Protein AF-A0A960B378-F1 (afdb_monomer_lite)

Radius of gyration: 22.49 Å; chains: 1; bounding box: 52×42×62 Å

Foldseek 3Di:
DWDQQDPVLCVVCVLVVHHSVQKTKFQADDAAWKWDAPPHSVHRQKTATLALLSLVVLQPDDDPDPVSNVVSNVVNVCRNVSVSNGGRHTIMGGNTPVLVVVCVVLVHDVQKDKMWGWDPDDPQTWIKIFIAHNNNDGFKIKTKQSDPNVQVVLVVVLVVLVLCVPPPDDLDDDWHFPDWDDDPNITMTMTGDDDPVFDLDDDPDDSPVVFVSQLPPDDKDWFFPVPDCVLPCVPLVVVPPCSVVSVVVSVVVCVVSDRHIDTGGGGPPDPHSVSDTDDDD

Structure (mmCIF, N/CA/C/O backbone):
data_AF-A0A960B378-F1
#
_entry.id   AF-A0A960B378-F1
#
loop_
_atom_site.group_PDB
_atom_site.id
_atom_site.type_symbol
_atom_site.label_atom_id
_atom_site.label_alt_id
_atom_site.label_comp_id
_atom_site.label_asym_id
_atom_site.label_entity_id
_atom_site.label_seq_id
_atom_site.pdbx_PDB_ins_code
_atom_site.Cartn_x
_atom_site.Cartn_y
_atom_site.Cartn_z
_atom_site.occupancy
_atom_site.B_iso_or_equiv
_atom_site.auth_seq_id
_atom_site.auth_comp_id
_atom_site.auth_asym_id
_atom_site.auth_atom_id
_atom_site.pdbx_PDB_model_num
ATOM 1 N N . MET A 1 1 ? 26.152 1.169 -21.307 1.00 47.91 1 MET A N 1
ATOM 2 C CA . MET A 1 1 ? 26.238 -0.140 -20.630 1.00 47.91 1 MET A CA 1
ATOM 3 C C . MET A 1 1 ? 25.202 -0.167 -19.518 1.00 47.91 1 MET A C 1
ATOM 5 O O . MET A 1 1 ? 25.154 0.789 -18.750 1.00 47.91 1 MET A O 1
ATOM 9 N N . SER A 1 2 ? 24.329 -1.179 -19.499 1.00 61.25 2 SER A N 1
ATOM 10 C CA . SER A 1 2 ? 23.371 -1.389 -18.406 1.00 61.25 2 SER A CA 1
ATOM 11 C C . SER A 1 2 ? 24.155 -1.785 -17.158 1.00 61.25 2 SER A C 1
ATOM 13 O O . SER A 1 2 ? 24.973 -2.701 -17.223 1.00 61.25 2 SER A O 1
ATOM 15 N N . ARG A 1 3 ? 23.983 -1.058 -16.054 1.00 74.06 3 ARG A N 1
ATOM 16 C CA . ARG A 1 3 ? 24.631 -1.406 -14.782 1.00 74.06 3 ARG A CA 1
ATOM 17 C C . ARG A 1 3 ? 23.739 -2.393 -14.034 1.00 74.06 3 ARG A C 1
ATOM 19 O O . ARG A 1 3 ? 22.518 -2.235 -14.057 1.00 74.06 3 ARG A O 1
ATOM 26 N N . ALA A 1 4 ? 24.356 -3.357 -13.351 1.00 80.94 4 ALA A N 1
ATOM 27 C CA . ALA A 1 4 ? 23.654 -4.252 -12.440 1.00 80.94 4 ALA A CA 1
ATOM 28 C C . ALA A 1 4 ? 22.845 -3.458 -11.399 1.00 80.94 4 ALA A C 1
ATOM 30 O O . ALA A 1 4 ? 23.241 -2.369 -10.963 1.00 80.94 4 ALA A O 1
ATOM 31 N N . VAL A 1 5 ? 21.695 -4.010 -11.031 1.00 91.81 5 VAL A N 1
ATOM 32 C CA . VAL A 1 5 ? 20.784 -3.437 -10.043 1.00 91.81 5 VAL A CA 1
ATOM 33 C C . VAL A 1 5 ? 21.389 -3.601 -8.639 1.00 91.81 5 VAL A C 1
ATOM 35 O O . VAL A 1 5 ? 21.892 -4.679 -8.330 1.00 91.81 5 VAL A O 1
ATOM 38 N N . PRO A 1 6 ? 21.389 -2.562 -7.780 1.00 93.94 6 PRO A N 1
ATOM 39 C CA . PRO A 1 6 ? 21.918 -2.683 -6.423 1.00 93.94 6 PRO A CA 1
ATOM 40 C C . PRO A 1 6 ? 21.031 -3.597 -5.556 1.00 93.94 6 PRO A C 1
ATOM 42 O O . PRO A 1 6 ? 19.822 -3.665 -5.807 1.00 93.94 6 PRO A O 1
ATOM 45 N N . PRO A 1 7 ? 21.585 -4.236 -4.504 1.00 94.69 7 PRO A N 1
ATOM 46 C CA . PRO A 1 7 ? 20.858 -5.213 -3.689 1.00 94.69 7 PRO A CA 1
ATOM 47 C C . PRO A 1 7 ? 19.490 -4.735 -3.175 1.00 94.69 7 PRO A C 1
ATOM 49 O O . PRO A 1 7 ? 18.519 -5.445 -3.407 1.00 94.69 7 PRO A O 1
ATOM 52 N N . PRO A 1 8 ? 19.324 -3.505 -2.635 1.00 93.50 8 PRO A N 1
ATOM 53 C CA . PRO A 1 8 ? 18.018 -3.053 -2.140 1.00 93.50 8 PRO A CA 1
ATOM 54 C C . PRO A 1 8 ? 16.909 -3.049 -3.199 1.00 93.50 8 PRO A C 1
ATOM 56 O O . PRO A 1 8 ? 15.737 -3.253 -2.884 1.00 93.50 8 PRO A O 1
ATOM 59 N N . LEU A 1 9 ? 17.262 -2.792 -4.462 1.00 94.56 9 LEU A N 1
ATOM 60 C CA . LEU A 1 9 ? 16.309 -2.819 -5.566 1.00 94.56 9 LEU A CA 1
ATOM 61 C C . LEU A 1 9 ? 16.086 -4.242 -6.084 1.00 94.56 9 LEU A C 1
ATOM 63 O O . LEU A 1 9 ? 14.954 -4.572 -6.423 1.00 94.56 9 LEU A O 1
ATOM 67 N N . ALA A 1 10 ? 17.116 -5.088 -6.100 1.00 95.50 10 ALA A N 1
ATOM 68 C CA . ALA A 1 10 ? 16.963 -6.504 -6.425 1.00 95.50 10 ALA A CA 1
ATOM 69 C C . ALA A 1 10 ? 16.063 -7.226 -5.404 1.00 95.50 10 ALA A C 1
ATOM 71 O O . ALA A 1 10 ? 15.170 -7.981 -5.793 1.00 95.50 10 ALA A O 1
ATOM 72 N N . ASP A 1 11 ? 16.219 -6.918 -4.116 1.00 94.06 11 ASP A N 1
ATOM 73 C CA . ASP A 1 11 ? 15.385 -7.446 -3.036 1.00 94.06 11 ASP A CA 1
ATOM 74 C C . ASP A 1 11 ? 13.929 -7.018 -3.211 1.00 94.06 11 ASP A C 1
ATOM 76 O O . ASP A 1 11 ? 13.027 -7.843 -3.101 1.00 94.06 11 ASP A O 1
ATOM 80 N N . LEU A 1 12 ? 13.684 -5.747 -3.556 1.00 94.31 12 LEU A N 1
ATOM 81 C CA . LEU A 1 12 ? 12.336 -5.261 -3.844 1.00 94.31 12 LEU A CA 1
ATOM 82 C C . LEU A 1 12 ? 11.715 -5.970 -5.055 1.00 94.31 12 LEU A C 1
ATOM 84 O O . LEU A 1 12 ? 10.558 -6.376 -4.995 1.00 94.31 12 LEU A O 1
ATOM 88 N N . LEU A 1 13 ? 12.449 -6.126 -6.158 1.00 95.81 13 LEU A N 1
ATOM 89 C CA . LEU A 1 13 ? 11.939 -6.846 -7.331 1.00 95.81 13 LEU A CA 1
ATOM 90 C C . LEU A 1 13 ? 11.591 -8.297 -6.971 1.00 95.81 13 LEU A C 1
ATOM 92 O O . LEU A 1 13 ? 10.500 -8.766 -7.293 1.00 95.81 13 LEU A O 1
ATOM 96 N N . THR A 1 14 ? 12.445 -8.954 -6.188 1.00 95.25 14 THR A N 1
ATOM 97 C CA . THR A 1 14 ? 12.189 -10.301 -5.665 1.00 95.25 14 THR A CA 1
ATOM 98 C C . THR A 1 14 ? 10.968 -10.325 -4.744 1.00 95.25 14 THR A C 1
ATOM 100 O O . THR A 1 14 ? 10.125 -11.216 -4.854 1.00 95.25 14 THR A O 1
ATOM 103 N N . GLU A 1 15 ? 10.804 -9.332 -3.866 1.00 93.50 15 GLU A N 1
ATOM 104 C CA . GLU A 1 15 ? 9.635 -9.165 -2.991 1.00 93.50 15 GLU A CA 1
ATOM 105 C C . GLU A 1 15 ? 8.345 -9.103 -3.827 1.00 93.50 15 GLU A C 1
ATOM 107 O O . GLU A 1 15 ? 7.368 -9.802 -3.541 1.00 93.50 15 GLU A O 1
ATOM 112 N N . LEU A 1 16 ? 8.392 -8.362 -4.936 1.00 95.12 16 LEU A N 1
ATOM 113 C CA . LEU A 1 16 ? 7.324 -8.233 -5.927 1.00 95.12 16 LEU A CA 1
ATOM 114 C C . LEU A 1 16 ? 7.135 -9.467 -6.817 1.00 95.12 16 LEU A C 1
ATOM 116 O O . LEU A 1 16 ? 6.225 -9.454 -7.633 1.00 95.12 16 LEU A O 1
ATOM 120 N N . GLY A 1 17 ? 7.952 -10.515 -6.683 1.00 95.12 17 GLY A N 1
ATOM 121 C CA . GLY A 1 17 ? 7.868 -11.727 -7.507 1.00 95.12 17 GLY A CA 1
ATOM 122 C C . GLY A 1 17 ? 8.377 -11.563 -8.936 1.00 95.12 17 GLY A C 1
ATOM 123 O O . GLY A 1 17 ? 7.997 -12.356 -9.798 1.00 95.12 17 GLY A O 1
ATOM 124 N N . LEU A 1 18 ? 9.216 -10.553 -9.152 1.00 96.31 18 LEU A N 1
ATOM 125 C CA . LEU A 1 18 ? 9.879 -10.223 -10.407 1.00 96.31 18 LEU A CA 1
ATOM 126 C C . LEU A 1 18 ? 11.343 -10.670 -10.345 1.00 96.31 18 LEU A C 1
ATOM 128 O O . LEU A 1 18 ? 11.939 -10.700 -9.268 1.00 96.31 18 LEU A O 1
ATOM 132 N N . ASP A 1 19 ? 11.923 -10.991 -11.494 1.00 95.56 19 ASP A N 1
ATOM 133 C CA . ASP A 1 19 ? 13.314 -11.412 -11.625 1.00 95.56 19 ASP A CA 1
ATOM 134 C C . ASP A 1 19 ? 14.256 -10.197 -11.759 1.00 95.56 19 ASP A C 1
ATOM 136 O O . ASP A 1 19 ? 14.228 -9.503 -12.786 1.00 95.56 19 ASP A O 1
ATOM 140 N N . PRO A 1 20 ? 15.144 -9.938 -10.776 1.00 95.19 20 PRO A N 1
ATOM 141 C CA . PRO A 1 20 ? 16.123 -8.857 -10.857 1.00 95.19 20 PRO A CA 1
ATOM 142 C C . PRO A 1 20 ? 17.097 -8.972 -12.036 1.00 95.19 20 PRO A C 1
ATOM 144 O O . PRO A 1 20 ? 17.649 -7.954 -12.452 1.00 95.19 20 PRO A O 1
ATOM 147 N N . ALA A 1 21 ? 17.318 -10.168 -12.594 1.00 93.81 21 ALA A N 1
ATOM 148 C CA . ALA A 1 21 ? 18.205 -10.361 -13.743 1.00 93.81 21 ALA A CA 1
ATOM 149 C C . ALA A 1 21 ? 17.641 -9.744 -15.036 1.00 93.81 21 ALA A C 1
ATOM 151 O O . ALA A 1 21 ? 18.395 -9.385 -15.939 1.00 93.81 21 ALA A O 1
ATOM 152 N N . THR A 1 22 ? 16.320 -9.558 -15.107 1.00 93.81 22 THR A N 1
ATOM 153 C CA . THR A 1 22 ? 15.633 -8.897 -16.233 1.00 93.81 22 THR A CA 1
ATOM 154 C C . THR A 1 22 ? 15.603 -7.370 -16.106 1.00 93.81 22 THR A C 1
ATOM 156 O O . THR A 1 22 ? 15.043 -6.671 -16.959 1.00 93.81 22 THR A O 1
ATOM 159 N N . ALA A 1 23 ? 16.184 -6.837 -15.029 1.00 94.31 23 ALA A N 1
ATOM 160 C CA . ALA A 1 23 ? 16.221 -5.419 -14.738 1.00 94.31 23 ALA A CA 1
ATOM 161 C C . ALA A 1 23 ? 17.572 -4.792 -15.105 1.00 94.31 23 ALA A C 1
ATOM 163 O O . ALA A 1 23 ? 18.645 -5.351 -14.886 1.00 94.31 23 ALA A O 1
ATOM 164 N N . GLY A 1 24 ? 17.521 -3.571 -15.633 1.00 93.31 24 GLY A N 1
ATOM 165 C CA . GLY A 1 24 ? 18.702 -2.807 -16.016 1.00 93.31 24 GLY A CA 1
ATOM 166 C C . GLY A 1 24 ? 18.636 -1.364 -15.543 1.00 93.31 24 GLY A C 1
ATOM 167 O O . GLY A 1 24 ? 17.582 -0.728 -15.594 1.00 93.31 24 GLY A O 1
ATOM 168 N N . LEU A 1 25 ? 19.775 -0.820 -15.112 1.00 93.75 25 LEU A N 1
ATOM 169 C CA . LEU A 1 25 ? 19.905 0.606 -14.828 1.00 93.75 25 LEU A CA 1
ATOM 170 C C . LEU A 1 25 ? 20.552 1.334 -16.001 1.00 93.75 25 LEU A C 1
ATOM 172 O O . LEU A 1 25 ? 21.652 0.996 -16.446 1.00 93.75 25 LEU A O 1
ATOM 176 N N . GLY A 1 26 ? 19.889 2.395 -16.453 1.00 91.75 26 GLY A N 1
ATOM 177 C CA . GLY A 1 26 ? 20.339 3.213 -17.570 1.00 91.75 26 GLY A CA 1
ATOM 178 C C . GLY A 1 26 ? 19.911 4.669 -17.444 1.00 91.75 26 GLY A C 1
ATOM 179 O O . GLY A 1 26 ? 19.299 5.086 -16.461 1.00 91.75 26 GLY A O 1
ATOM 180 N N . ARG A 1 27 ? 20.270 5.463 -18.455 1.00 89.88 27 ARG A N 1
ATOM 181 C CA . ARG A 1 27 ? 19.809 6.854 -18.599 1.00 89.88 27 ARG A CA 1
ATOM 182 C C . ARG A 1 27 ? 18.837 7.048 -19.759 1.00 89.88 27 ARG A C 1
ATOM 184 O O . ARG A 1 27 ? 18.084 8.008 -19.768 1.00 89.88 27 ARG A O 1
ATOM 191 N N . ARG A 1 28 ? 18.854 6.150 -20.741 1.00 85.81 28 ARG A N 1
ATOM 192 C CA . ARG A 1 28 ? 17.991 6.196 -21.926 1.00 85.81 28 ARG A CA 1
ATOM 193 C C . ARG A 1 28 ? 16.943 5.095 -21.840 1.00 85.81 28 ARG A C 1
ATOM 195 O O . ARG A 1 28 ? 17.113 4.155 -21.062 1.00 85.81 28 ARG A O 1
ATOM 202 N N . ALA A 1 29 ? 15.885 5.227 -22.632 1.00 83.38 29 ALA A N 1
ATOM 203 C CA . ALA A 1 29 ? 14.922 4.153 -22.826 1.00 83.38 29 ALA A CA 1
ATOM 204 C C . ALA A 1 29 ? 15.640 2.865 -23.270 1.00 83.38 29 ALA A C 1
ATOM 206 O O . ALA A 1 29 ? 16.628 2.912 -24.007 1.00 83.38 29 ALA A O 1
ATOM 207 N N . GLY A 1 30 ? 15.158 1.732 -22.775 1.00 81.00 30 GLY A N 1
ATOM 208 C CA . GLY A 1 30 ? 15.606 0.399 -23.164 1.00 81.00 30 GLY A CA 1
ATOM 209 C C . GLY A 1 30 ? 14.399 -0.477 -23.478 1.00 81.00 30 GLY A C 1
ATOM 210 O O . GLY A 1 30 ? 13.262 -0.017 -23.388 1.00 81.00 30 GLY A O 1
ATOM 211 N N . SER A 1 31 ? 14.637 -1.739 -23.821 1.00 82.81 31 SER A N 1
ATOM 212 C CA . SER A 1 31 ? 13.566 -2.720 -23.996 1.00 82.81 31 SER A CA 1
ATOM 213 C C . SER A 1 31 ? 12.910 -3.036 -22.649 1.00 82.81 31 SER A C 1
ATOM 215 O O . SER A 1 31 ? 13.573 -3.571 -21.763 1.00 82.81 31 SER A O 1
ATOM 217 N N . GLY A 1 32 ? 11.628 -2.700 -22.491 1.00 89.06 32 GLY A N 1
ATOM 218 C CA . GLY A 1 32 ? 10.836 -2.996 -21.293 1.00 89.06 32 GLY A CA 1
ATOM 219 C C . GLY A 1 32 ? 10.150 -1.773 -20.680 1.00 89.06 32 GLY A C 1
ATOM 220 O O . GLY A 1 32 ? 10.166 -0.672 -21.232 1.00 89.06 32 GLY A O 1
ATOM 221 N N . ALA A 1 33 ? 9.530 -1.971 -19.519 1.00 92.12 33 ALA A N 1
ATOM 222 C CA . ALA A 1 33 ? 8.846 -0.917 -18.781 1.00 92.12 33 ALA A CA 1
ATOM 223 C C . ALA A 1 33 ? 9.852 -0.041 -18.017 1.00 92.12 33 ALA A C 1
ATOM 225 O O . ALA A 1 33 ? 10.685 -0.541 -17.260 1.00 92.12 33 ALA A O 1
ATOM 226 N N . GLY A 1 34 ? 9.776 1.277 -18.218 1.00 93.81 34 GLY A N 1
ATOM 227 C CA . GLY A 1 34 ? 10.653 2.252 -17.571 1.00 93.81 34 GLY A CA 1
ATOM 228 C C . GLY A 1 34 ? 10.094 2.779 -16.249 1.00 93.81 34 GLY A C 1
ATOM 229 O O . GLY A 1 34 ? 8.915 3.125 -16.164 1.00 93.81 34 GLY A O 1
ATOM 230 N N . TYR A 1 35 ? 10.961 2.920 -15.247 1.00 95.25 35 TYR A N 1
ATOM 231 C CA . TYR A 1 35 ? 10.634 3.384 -13.903 1.00 95.25 35 TYR A CA 1
ATOM 232 C C . TYR A 1 35 ? 11.639 4.411 -13.373 1.00 95.25 35 TYR A C 1
ATOM 234 O O . TYR A 1 35 ? 12.853 4.266 -13.537 1.00 95.25 35 TYR A O 1
ATOM 242 N N . LEU A 1 36 ? 11.141 5.421 -12.660 1.00 94.25 36 LEU A N 1
ATOM 243 C CA . LEU A 1 36 ? 11.939 6.210 -11.724 1.00 94.25 36 LEU A CA 1
ATOM 244 C C . LEU A 1 36 ? 11.931 5.522 -10.358 1.00 94.25 36 LEU A C 1
ATOM 246 O O . LEU A 1 36 ? 10.866 5.191 -9.837 1.00 94.25 36 LEU A O 1
ATOM 250 N N . CYS A 1 37 ? 13.110 5.372 -9.757 1.00 93.44 37 CYS A N 1
ATOM 251 C CA . CYS A 1 37 ? 13.262 4.856 -8.398 1.00 93.44 37 CYS A CA 1
ATOM 252 C C . CYS A 1 37 ? 13.482 6.020 -7.435 1.00 93.44 37 CYS A C 1
ATOM 254 O O . CYS A 1 37 ? 14.492 6.720 -7.531 1.00 93.44 37 CYS A O 1
ATOM 256 N N . LEU A 1 38 ? 12.544 6.229 -6.513 1.00 90.50 38 LEU A N 1
ATOM 257 C CA . LEU A 1 38 ? 12.571 7.342 -5.572 1.00 90.50 38 LEU A CA 1
ATOM 258 C C . LEU A 1 38 ? 12.702 6.859 -4.114 1.00 90.50 38 LEU A C 1
ATOM 260 O O . LEU A 1 38 ? 12.019 5.916 -3.720 1.00 90.50 38 LEU A O 1
ATOM 264 N N . PRO A 1 39 ? 13.473 7.573 -3.265 1.00 86.81 39 PRO A N 1
ATOM 265 C CA . PRO A 1 39 ? 14.356 8.691 -3.621 1.00 86.81 39 PRO A CA 1
ATOM 266 C C . PRO A 1 39 ? 15.574 8.271 -4.460 1.00 86.81 39 PRO A C 1
ATOM 268 O O . PRO A 1 39 ? 16.097 9.098 -5.200 1.00 86.81 39 PRO A O 1
ATOM 271 N N . SER A 1 40 ? 16.005 7.013 -4.371 1.00 89.94 40 SER A N 1
ATOM 272 C CA . SER A 1 40 ? 17.114 6.466 -5.154 1.00 89.94 40 SER A CA 1
ATOM 273 C C . SER A 1 40 ? 16.952 4.955 -5.340 1.00 89.94 40 SER A C 1
ATOM 275 O O . SER A 1 40 ? 16.053 4.339 -4.773 1.00 89.94 40 SER A O 1
ATOM 277 N N . VAL A 1 41 ? 17.838 4.342 -6.128 1.00 91.12 41 VAL A N 1
ATOM 278 C CA . VAL A 1 41 ? 17.890 2.877 -6.295 1.00 91.12 41 VAL A CA 1
ATOM 279 C C . VAL A 1 41 ? 18.435 2.151 -5.062 1.00 91.12 41 VAL A C 1
ATOM 281 O O . VAL A 1 41 ? 18.174 0.968 -4.898 1.00 91.12 41 VAL A O 1
ATOM 284 N N . ASP A 1 42 ? 19.170 2.855 -4.200 1.00 90.25 42 ASP A N 1
ATOM 285 C CA . ASP A 1 42 ? 19.734 2.306 -2.962 1.00 90.25 42 ASP A CA 1
ATOM 286 C C . ASP A 1 42 ? 18.708 2.345 -1.817 1.00 90.25 42 ASP A C 1
ATOM 288 O O . ASP A 1 42 ? 18.836 1.648 -0.816 1.00 90.25 42 ASP A O 1
ATOM 292 N N . GLN A 1 43 ? 17.655 3.152 -1.976 1.00 89.62 43 GLN A N 1
ATOM 293 C CA . GLN A 1 43 ? 16.503 3.216 -1.081 1.00 89.62 43 GLN A CA 1
ATOM 294 C C . GLN A 1 43 ? 15.208 3.266 -1.907 1.00 89.62 43 GLN A C 1
ATOM 296 O O . GLN A 1 43 ? 14.546 4.303 -1.938 1.00 89.62 43 GLN A O 1
ATOM 301 N N . PRO A 1 44 ? 14.830 2.190 -2.613 1.00 91.56 44 PRO A N 1
ATOM 302 C CA . PRO A 1 44 ? 13.709 2.216 -3.547 1.00 91.56 44 PRO A CA 1
ATOM 303 C C . PRO A 1 44 ? 12.371 2.151 -2.794 1.00 91.56 44 PRO A C 1
ATOM 305 O O . PRO A 1 44 ? 11.794 1.091 -2.587 1.00 91.56 44 PRO A O 1
ATOM 308 N N . GLN A 1 45 ? 11.868 3.305 -2.359 1.00 90.94 45 GLN A N 1
ATOM 309 C CA . GLN A 1 45 ? 10.586 3.412 -1.646 1.00 90.94 45 GLN A CA 1
ATOM 310 C C . GLN A 1 45 ? 9.400 3.589 -2.593 1.00 90.94 45 GLN A C 1
ATOM 312 O O . GLN A 1 45 ? 8.255 3.354 -2.213 1.00 90.94 45 GLN A O 1
ATOM 317 N N . LEU A 1 46 ? 9.657 4.068 -3.808 1.00 92.12 46 LEU A N 1
ATOM 318 C CA . LEU A 1 46 ? 8.630 4.342 -4.796 1.00 92.12 46 LEU A CA 1
ATOM 319 C C . LEU A 1 46 ? 9.177 4.059 -6.199 1.00 92.12 46 LEU A C 1
ATOM 321 O O . LEU A 1 46 ? 10.154 4.685 -6.614 1.00 92.12 46 LEU A O 1
ATOM 325 N N . LEU A 1 47 ? 8.530 3.143 -6.918 1.00 94.81 47 LEU A N 1
ATOM 326 C CA . LEU A 1 47 ? 8.740 2.918 -8.346 1.00 94.81 47 LEU A CA 1
ATOM 327 C C . LEU A 1 47 ? 7.629 3.634 -9.110 1.00 94.81 47 LEU A C 1
ATOM 329 O O . LEU A 1 47 ? 6.455 3.267 -9.016 1.00 94.81 47 LEU A O 1
ATOM 333 N N . VAL A 1 48 ? 8.009 4.676 -9.844 1.00 93.88 48 VAL A N 1
ATOM 334 C CA . VAL A 1 48 ? 7.085 5.493 -10.634 1.00 93.88 48 VAL A CA 1
ATOM 335 C C . VAL A 1 48 ? 7.237 5.118 -12.101 1.00 93.88 48 VAL A C 1
ATOM 337 O O . VAL A 1 48 ? 8.342 5.277 -12.622 1.00 93.88 48 VAL A O 1
ATOM 340 N N . PRO A 1 49 ? 6.181 4.663 -12.793 1.00 93.12 49 PRO A N 1
ATOM 341 C CA . PRO A 1 49 ? 6.279 4.397 -14.220 1.00 93.12 49 PRO A CA 1
ATOM 342 C C . PRO A 1 49 ? 6.628 5.688 -14.970 1.00 93.12 49 PRO A C 1
ATOM 344 O O . PRO A 1 49 ? 6.056 6.747 -14.704 1.00 93.12 49 PRO A O 1
ATOM 347 N N . LEU A 1 50 ? 7.552 5.602 -15.928 1.00 90.56 50 LEU A N 1
ATOM 348 C CA . LEU A 1 50 ? 7.911 6.688 -16.846 1.00 90.56 50 LEU A CA 1
ATOM 349 C C . LEU A 1 50 ? 6.811 6.884 -17.899 1.00 90.56 50 LEU A C 1
ATOM 351 O O . LEU A 1 50 ? 6.980 6.621 -19.083 1.00 90.56 50 LEU A O 1
ATOM 355 N N . ALA A 1 51 ? 5.647 7.312 -17.429 1.00 85.94 51 ALA A N 1
ATOM 356 C CA . ALA A 1 51 ? 4.450 7.592 -18.205 1.00 85.94 51 ALA A CA 1
ATOM 357 C C . ALA A 1 51 ? 3.678 8.736 -17.521 1.00 85.94 51 ALA A C 1
ATOM 359 O O . ALA A 1 51 ? 3.899 8.971 -16.329 1.00 85.94 51 ALA A O 1
ATOM 360 N N . PRO A 1 52 ? 2.725 9.399 -18.204 1.00 82.88 52 PRO A N 1
ATOM 361 C CA . PRO A 1 52 ? 1.863 10.415 -17.593 1.00 82.88 52 PRO A CA 1
ATOM 362 C C . PRO A 1 52 ? 1.195 9.900 -16.325 1.00 82.88 52 PRO A C 1
ATOM 364 O O . PRO A 1 52 ? 1.097 10.606 -15.328 1.00 82.88 52 PRO A O 1
ATOM 367 N N . ALA A 1 53 ? 0.865 8.610 -16.333 1.00 82.94 53 ALA A N 1
ATOM 368 C CA . ALA A 1 53 ? 0.309 7.891 -15.209 1.00 82.94 53 ALA A CA 1
ATOM 369 C C . ALA A 1 53 ? 1.135 7.929 -13.915 1.00 82.94 53 ALA A C 1
ATOM 371 O O . ALA A 1 53 ? 0.582 7.826 -12.823 1.00 82.94 53 ALA A O 1
ATOM 372 N N . GLY A 1 54 ? 2.448 8.124 -14.010 1.00 81.88 54 GLY A N 1
ATOM 373 C CA . GLY A 1 54 ? 3.320 8.259 -12.852 1.00 81.88 54 GLY A CA 1
ATOM 374 C C . GLY A 1 54 ? 3.199 9.598 -12.115 1.00 81.88 54 GLY A C 1
ATOM 375 O O . GLY A 1 54 ? 3.730 9.716 -11.011 1.00 81.88 54 GLY A O 1
ATOM 376 N N . SER A 1 55 ? 2.534 10.616 -12.680 1.00 82.06 55 SER A N 1
ATOM 377 C CA . SER A 1 55 ? 2.528 11.963 -12.092 1.00 82.06 55 SER A CA 1
ATOM 378 C C . SER A 1 55 ? 1.899 12.008 -10.705 1.00 82.06 55 SER A C 1
ATOM 380 O O . SER A 1 55 ? 2.444 12.638 -9.799 1.00 82.06 55 SER A O 1
ATOM 382 N N . ASP A 1 56 ? 0.780 11.313 -10.522 1.00 79.19 56 ASP A N 1
ATOM 383 C CA . ASP A 1 56 ? -0.011 11.402 -9.292 1.00 79.19 56 ASP A CA 1
ATOM 384 C C . ASP A 1 56 ? 0.694 10.683 -8.130 1.00 79.19 56 ASP A C 1
ATOM 386 O O . ASP A 1 56 ? 0.738 11.190 -7.009 1.00 79.19 56 ASP A O 1
ATOM 390 N N . LEU A 1 57 ? 1.394 9.582 -8.427 1.00 82.44 57 LEU A N 1
ATOM 391 C CA . LEU A 1 57 ? 2.257 8.871 -7.476 1.00 82.44 57 LEU A CA 1
ATOM 392 C C . LEU A 1 57 ? 3.373 9.751 -6.901 1.00 82.44 57 LEU A C 1
ATOM 394 O O . LEU A 1 57 ? 3.715 9.644 -5.722 1.00 82.44 57 LEU A O 1
ATOM 398 N N . VAL A 1 58 ? 3.969 10.612 -7.730 1.00 83.38 58 VAL A N 1
ATOM 399 C CA . VAL A 1 58 ? 5.044 11.516 -7.292 1.00 83.38 58 VAL A CA 1
ATOM 400 C C . VAL A 1 58 ? 4.502 12.587 -6.348 1.00 83.38 58 VAL A C 1
ATOM 402 O O . VAL A 1 58 ? 5.159 12.920 -5.355 1.00 83.38 58 VAL A O 1
ATOM 405 N N . LEU A 1 59 ? 3.317 13.122 -6.652 1.00 77.44 59 LEU A N 1
ATOM 406 C CA . LEU A 1 59 ? 2.708 14.237 -5.927 1.00 77.44 59 LEU A CA 1
ATOM 407 C C . LEU A 1 59 ? 2.142 13.837 -4.561 1.00 77.44 59 LEU A C 1
ATOM 409 O O . LEU A 1 59 ? 2.216 14.633 -3.627 1.00 77.44 59 LEU A O 1
ATOM 413 N N . GLU A 1 60 ? 1.645 12.611 -4.411 1.00 72.06 60 GLU A N 1
ATOM 414 C CA . GLU A 1 60 ? 1.088 12.116 -3.141 1.00 72.06 60 GLU A CA 1
ATOM 415 C C . GLU A 1 60 ? 2.127 11.972 -2.029 1.00 72.06 60 GLU A C 1
ATOM 417 O O . GLU A 1 60 ? 1.814 12.047 -0.837 1.00 72.06 60 GLU A O 1
ATOM 422 N N . ARG A 1 61 ? 3.401 11.797 -2.386 1.00 71.94 61 ARG A N 1
ATOM 423 C CA . ARG A 1 61 ? 4.446 11.692 -1.377 1.00 71.94 61 ARG A CA 1
ATOM 424 C C . ARG A 1 61 ? 4.535 13.022 -0.632 1.00 71.94 61 ARG A C 1
ATOM 426 O O . ARG A 1 61 ? 4.863 14.055 -1.216 1.00 71.94 61 ARG A O 1
ATOM 433 N N . ARG A 1 62 ? 4.375 13.007 0.690 1.00 66.94 62 ARG A N 1
ATOM 434 C CA . ARG A 1 62 ? 4.578 14.216 1.501 1.00 66.94 62 ARG A CA 1
ATOM 435 C C . ARG A 1 62 ? 6.034 14.687 1.406 1.00 66.94 62 ARG A C 1
ATOM 437 O O . ARG A 1 62 ? 6.970 13.900 1.532 1.00 66.94 62 ARG A O 1
ATOM 444 N N . SER A 1 63 ? 6.229 15.976 1.134 1.00 70.69 63 SER A N 1
ATOM 445 C CA . SER A 1 63 ? 7.526 16.662 1.229 1.00 70.69 63 SER A CA 1
ATOM 446 C C . SER A 1 63 ? 7.490 17.626 2.403 1.00 70.69 63 SER A C 1
ATOM 448 O O . SER A 1 63 ? 6.556 18.424 2.519 1.00 70.69 63 SER A O 1
ATOM 450 N N . ARG A 1 64 ? 8.515 17.564 3.256 1.00 68.25 64 ARG A N 1
ATOM 451 C CA . ARG A 1 64 ? 8.656 18.468 4.406 1.00 68.25 64 ARG A CA 1
ATOM 452 C C . ARG A 1 64 ? 9.253 19.826 4.017 1.00 68.25 64 ARG A C 1
ATOM 454 O O . ARG A 1 64 ? 8.923 20.815 4.653 1.00 68.25 64 ARG A O 1
ATOM 461 N N . THR A 1 65 ? 10.049 19.893 2.946 1.00 74.81 65 THR A N 1
ATOM 462 C CA . THR A 1 65 ? 10.753 21.115 2.518 1.00 74.81 65 THR A CA 1
ATOM 463 C C . THR A 1 65 ? 10.183 21.693 1.217 1.00 74.81 65 THR A C 1
ATOM 465 O O . THR A 1 65 ? 9.684 20.951 0.366 1.00 74.81 65 THR A O 1
ATOM 468 N N . LEU A 1 66 ? 10.263 23.020 1.050 1.00 77.94 66 LEU A N 1
ATOM 469 C CA . LEU A 1 66 ? 9.822 23.719 -0.169 1.00 77.94 66 LEU A CA 1
ATOM 470 C C . LEU A 1 66 ? 10.580 23.263 -1.432 1.00 77.94 66 LEU A C 1
ATOM 472 O O . LEU A 1 66 ? 9.905 22.932 -2.410 1.00 77.94 66 LEU A O 1
ATOM 476 N N . PRO A 1 67 ? 11.924 23.113 -1.428 1.00 80.38 67 PRO A N 1
ATOM 477 C CA . PRO A 1 67 ? 12.643 22.609 -2.600 1.00 80.38 67 PRO A CA 1
ATOM 478 C C . PRO A 1 67 ? 12.183 21.207 -3.016 1.00 80.38 67 PRO A C 1
ATOM 480 O O . PRO A 1 67 ? 11.978 20.935 -4.196 1.00 80.38 67 PRO A O 1
ATOM 483 N N . ALA A 1 68 ? 11.917 20.322 -2.047 1.00 78.62 68 ALA A N 1
ATOM 484 C CA . ALA A 1 68 ? 11.415 18.980 -2.330 1.00 78.62 68 ALA A CA 1
ATOM 485 C C . ALA A 1 68 ? 9.960 18.969 -2.829 1.00 78.62 68 ALA A C 1
ATOM 487 O O . ALA A 1 68 ? 9.524 17.970 -3.401 1.00 78.62 68 ALA A O 1
ATOM 488 N N . ARG A 1 69 ? 9.174 20.027 -2.588 1.00 79.12 69 ARG A N 1
ATOM 489 C CA . ARG A 1 69 ? 7.846 20.197 -3.202 1.00 79.12 69 ARG A CA 1
ATOM 490 C C . ARG A 1 69 ? 7.987 20.655 -4.651 1.00 79.12 69 ARG A C 1
ATOM 492 O O . ARG A 1 69 ? 7.388 20.036 -5.523 1.00 79.12 69 ARG A O 1
ATOM 499 N N . ALA A 1 70 ? 8.825 21.658 -4.910 1.00 82.50 70 ALA A N 1
ATOM 500 C CA . ALA A 1 70 ? 9.088 22.154 -6.261 1.00 82.50 70 ALA A CA 1
ATOM 501 C C . ALA A 1 70 ? 9.656 21.055 -7.176 1.00 82.50 70 ALA A C 1
ATOM 503 O O . ALA A 1 70 ? 9.131 20.823 -8.261 1.00 82.50 70 ALA A O 1
ATOM 504 N N . ALA A 1 71 ? 10.648 20.294 -6.702 1.00 84.50 71 ALA A N 1
ATOM 505 C CA . ALA A 1 71 ? 11.218 19.177 -7.454 1.00 84.50 71 ALA A CA 1
ATOM 506 C C . ALA A 1 71 ? 10.164 18.115 -7.824 1.00 84.50 71 ALA A C 1
ATOM 508 O O . ALA A 1 71 ? 10.151 17.626 -8.951 1.00 84.50 71 ALA A O 1
ATOM 509 N N . LYS A 1 72 ? 9.237 17.789 -6.910 1.00 84.56 72 LYS A N 1
ATOM 510 C CA . LYS A 1 72 ? 8.129 16.861 -7.195 1.00 84.56 72 LYS A CA 1
ATOM 511 C C . LYS A 1 72 ? 7.188 17.390 -8.266 1.00 84.56 72 LYS A C 1
ATOM 513 O O . LYS A 1 72 ? 6.810 16.623 -9.144 1.00 84.56 72 LYS A O 1
ATOM 518 N N . GLN A 1 73 ? 6.842 18.676 -8.207 1.00 85.50 73 GLN A N 1
ATOM 519 C CA . GLN A 1 73 ? 5.999 19.309 -9.223 1.00 85.50 73 GLN A CA 1
ATOM 520 C C . GLN A 1 73 ? 6.663 19.260 -10.602 1.00 85.50 73 GLN A C 1
ATOM 522 O O . GLN A 1 73 ? 6.013 18.889 -11.574 1.00 85.50 73 GLN A O 1
ATOM 527 N N . LEU A 1 74 ? 7.969 19.534 -10.681 1.00 87.25 74 LEU A N 1
ATOM 528 C CA . LEU A 1 74 ? 8.729 19.443 -11.931 1.00 87.25 74 LEU A CA 1
ATOM 529 C C . LEU A 1 74 ? 8.778 18.012 -12.481 1.00 87.25 74 LEU A C 1
ATOM 531 O O . LEU A 1 74 ? 8.535 17.804 -13.668 1.00 87.25 74 LEU A O 1
ATOM 535 N N . VAL A 1 75 ? 9.040 17.014 -11.628 1.00 87.12 75 VAL A N 1
ATOM 536 C CA . VAL A 1 75 ? 9.028 15.600 -12.041 1.00 87.12 75 VAL A CA 1
ATOM 537 C C . VAL A 1 75 ? 7.634 15.189 -12.521 1.00 87.12 75 VAL A C 1
ATOM 539 O O . VAL A 1 75 ? 7.508 14.587 -13.584 1.00 87.12 75 VAL A O 1
ATOM 542 N N . ALA A 1 76 ? 6.581 15.549 -11.784 1.00 86.00 76 ALA A N 1
ATOM 543 C CA . ALA A 1 76 ? 5.204 15.241 -12.157 1.00 86.00 76 ALA A CA 1
ATOM 544 C C . ALA A 1 76 ? 4.800 15.909 -13.482 1.00 86.00 76 ALA A C 1
ATOM 546 O O . ALA A 1 76 ? 4.211 15.252 -14.339 1.00 86.00 76 ALA A O 1
ATOM 547 N N . ALA A 1 77 ? 5.158 17.179 -13.690 1.00 85.50 77 ALA A N 1
ATOM 548 C CA . ALA A 1 77 ? 4.924 17.885 -14.948 1.00 85.50 77 ALA A CA 1
ATOM 549 C C . ALA A 1 77 ? 5.676 17.224 -16.114 1.00 85.50 77 ALA A C 1
ATOM 551 O O . ALA A 1 77 ? 5.081 16.953 -17.156 1.00 85.50 77 ALA A O 1
ATOM 552 N N . GLY A 1 78 ? 6.953 16.881 -15.915 1.00 84.62 78 GLY A N 1
ATOM 553 C CA . GLY A 1 78 ? 7.769 16.196 -16.916 1.00 84.62 78 GLY A CA 1
ATOM 554 C C . GLY A 1 78 ? 7.250 14.800 -17.286 1.00 84.62 78 GLY A C 1
ATOM 555 O O . GLY A 1 78 ? 7.409 14.386 -18.434 1.00 84.62 78 GLY A O 1
ATOM 556 N N . LEU A 1 79 ? 6.613 14.088 -16.349 1.00 87.00 79 LEU A N 1
ATOM 557 C CA . LEU A 1 79 ? 5.905 12.830 -16.619 1.00 87.00 79 LEU A CA 1
ATOM 558 C C . LEU A 1 79 ? 4.647 13.065 -17.465 1.00 87.00 79 LEU A C 1
ATOM 560 O O . LEU A 1 79 ? 4.458 12.372 -18.463 1.00 87.00 79 LEU A O 1
ATOM 564 N N . ARG A 1 80 ? 3.816 14.058 -17.105 1.00 84.50 80 ARG A N 1
ATOM 565 C CA . ARG A 1 80 ? 2.555 14.378 -17.807 1.00 84.50 80 ARG A CA 1
ATOM 566 C C . ARG A 1 80 ? 2.761 14.716 -19.276 1.00 84.50 80 ARG A C 1
ATOM 568 O O . ARG A 1 80 ? 1.979 14.279 -20.108 1.00 84.50 80 ARG A O 1
ATOM 575 N N . VAL A 1 81 ? 3.817 15.465 -19.590 1.00 85.38 81 VAL A N 1
ATOM 576 C CA . VAL A 1 81 ? 4.129 15.888 -20.967 1.00 85.38 81 VAL A CA 1
ATOM 577 C C . VAL A 1 81 ? 5.132 14.964 -21.671 1.00 85.38 81 VAL A C 1
ATOM 579 O O . VAL A 1 81 ? 5.691 15.330 -22.700 1.00 85.38 81 VAL A O 1
ATOM 582 N N . HIS A 1 82 ? 5.395 13.771 -21.119 1.00 83.50 82 HIS A N 1
ATOM 583 C CA . HIS A 1 82 ? 6.326 12.768 -21.662 1.00 83.50 82 HIS A CA 1
ATOM 584 C C . HIS A 1 82 ? 7.790 13.221 -21.833 1.00 83.50 82 HIS A C 1
ATOM 586 O O . HIS A 1 82 ? 8.593 12.519 -22.453 1.00 83.50 82 HIS A O 1
ATOM 592 N N . VAL A 1 83 ? 8.190 14.360 -21.264 1.00 85.94 83 VAL A N 1
ATOM 593 C CA . VAL A 1 83 ? 9.560 14.875 -21.402 1.00 85.94 83 VAL A CA 1
ATOM 594 C C . VAL A 1 83 ? 10.571 13.960 -20.713 1.00 85.94 83 VAL A C 1
ATOM 596 O O . VAL A 1 83 ? 11.651 13.719 -21.252 1.00 85.94 83 VAL A O 1
ATOM 599 N N . LEU A 1 84 ? 10.221 13.395 -19.550 1.00 83.56 84 LEU A N 1
ATOM 600 C CA . LEU A 1 84 ? 11.151 12.543 -18.800 1.00 83.56 84 LEU A CA 1
ATOM 601 C C . LEU A 1 84 ? 11.453 11.226 -19.506 1.00 83.56 84 LEU A C 1
ATOM 603 O O . LEU A 1 84 ? 12.522 10.665 -19.285 1.00 83.56 84 LEU A O 1
ATOM 607 N N . ASP A 1 85 ? 10.559 10.751 -20.373 1.00 79.69 85 ASP A N 1
ATOM 608 C CA . ASP A 1 85 ? 10.833 9.553 -21.157 1.00 79.69 85 ASP A CA 1
ATOM 609 C C . ASP A 1 85 ? 11.917 9.810 -22.219 1.00 79.69 85 ASP A C 1
ATOM 611 O O . ASP A 1 85 ? 12.772 8.959 -22.461 1.00 79.69 85 ASP A O 1
ATOM 615 N N . ARG A 1 86 ? 11.979 11.032 -22.759 1.00 83.50 86 ARG A N 1
ATOM 616 C CA . ARG A 1 86 ? 12.946 11.428 -23.797 1.00 83.50 86 ARG A CA 1
ATOM 617 C C . ARG A 1 86 ? 14.295 11.890 -23.244 1.00 83.50 86 ARG A C 1
ATOM 619 O O . ARG A 1 86 ? 15.306 11.804 -23.937 1.00 83.50 86 ARG A O 1
ATOM 626 N N . LEU A 1 87 ? 14.329 12.383 -22.008 1.00 86.06 87 LEU A N 1
ATOM 627 C CA . LEU A 1 87 ? 15.554 12.892 -21.392 1.00 86.06 87 LEU A CA 1
ATOM 628 C C . LEU A 1 87 ? 16.455 11.770 -20.839 1.00 86.06 87 LEU A C 1
ATOM 630 O O . LEU A 1 87 ? 15.959 10.726 -20.400 1.00 86.06 87 LEU A O 1
ATOM 634 N N . PRO A 1 88 ? 17.787 11.989 -20.782 1.00 86.75 88 PRO A N 1
ATOM 635 C CA . PRO A 1 88 ? 18.753 11.033 -20.244 1.00 86.75 88 PRO A CA 1
ATOM 636 C C . PRO A 1 88 ? 18.734 10.960 -18.697 1.00 86.75 88 PRO A C 1
ATOM 638 O O . PRO A 1 88 ? 19.745 11.200 -18.023 1.00 86.75 88 PRO A O 1
ATOM 641 N N . VAL A 1 89 ? 17.576 10.635 -18.120 1.00 87.69 89 VAL A N 1
ATOM 642 C CA . VAL A 1 89 ? 17.349 10.505 -16.673 1.00 87.69 89 VAL A CA 1
ATOM 643 C C . VAL A 1 89 ? 17.647 9.094 -16.181 1.00 87.69 89 VAL A C 1
ATOM 645 O O . VAL A 1 89 ? 17.337 8.112 -16.855 1.00 87.69 89 VAL A O 1
ATOM 648 N N . ARG A 1 90 ? 18.236 8.979 -14.983 1.00 89.81 90 ARG A N 1
ATOM 649 C CA . ARG A 1 90 ? 18.505 7.679 -14.352 1.00 89.81 90 ARG A CA 1
ATOM 650 C C . ARG A 1 90 ? 17.184 6.932 -14.162 1.00 89.81 90 ARG A C 1
ATOM 652 O O . ARG A 1 90 ? 16.300 7.425 -13.465 1.00 89.81 90 ARG A O 1
ATOM 659 N N . ARG A 1 91 ? 17.076 5.754 -14.770 1.00 92.75 91 ARG A N 1
ATOM 660 C CA . ARG A 1 91 ? 15.867 4.933 -14.779 1.00 92.75 91 ARG A CA 1
ATOM 661 C C . ARG A 1 91 ? 16.190 3.455 -14.617 1.00 92.75 91 ARG A C 1
ATOM 663 O O . ARG A 1 91 ? 17.277 3.002 -14.984 1.00 92.75 91 ARG A O 1
ATOM 670 N N . LEU A 1 92 ? 15.222 2.743 -14.068 1.00 95.06 92 LEU A N 1
ATOM 671 C CA . LEU A 1 92 ? 15.134 1.294 -14.078 1.00 95.06 92 LEU A CA 1
ATOM 672 C C . LEU A 1 92 ? 14.333 0.879 -15.313 1.00 95.06 92 LEU A C 1
ATOM 674 O O . LEU A 1 92 ? 13.244 1.397 -15.534 1.00 95.06 92 LEU A O 1
ATOM 678 N N . THR A 1 93 ? 14.864 -0.047 -16.097 1.00 94.94 93 THR A N 1
ATOM 679 C CA . THR A 1 93 ? 14.123 -0.738 -17.153 1.00 94.94 93 THR A CA 1
ATOM 680 C C . THR A 1 93 ? 13.874 -2.161 -16.688 1.00 94.94 93 THR A C 1
ATOM 682 O O . THR A 1 93 ? 14.815 -2.826 -16.264 1.00 94.94 93 THR A O 1
ATOM 685 N N . LEU A 1 94 ? 12.626 -2.613 -16.756 1.00 94.25 94 LEU A N 1
ATOM 686 C CA . LEU A 1 94 ? 12.220 -3.962 -16.384 1.00 94.25 94 LEU A CA 1
ATOM 687 C C . LEU A 1 94 ? 11.622 -4.671 -17.601 1.00 94.25 94 LEU A C 1
ATOM 689 O O . LEU A 1 94 ? 10.611 -4.220 -18.142 1.00 94.25 94 LEU A O 1
ATOM 693 N N . ALA A 1 95 ? 12.256 -5.762 -18.027 1.00 93.62 95 ALA A N 1
ATOM 694 C CA . ALA A 1 95 ? 11.830 -6.566 -19.173 1.00 93.62 95 ALA A CA 1
ATOM 695 C C . ALA A 1 95 ? 11.173 -7.900 -18.769 1.00 93.62 95 ALA A C 1
ATOM 697 O O . ALA A 1 95 ? 10.989 -8.766 -19.619 1.00 93.62 95 ALA A O 1
ATOM 698 N N . ASP A 1 96 ? 10.824 -8.069 -17.491 1.00 94.38 96 ASP A N 1
ATOM 699 C CA . ASP A 1 96 ? 10.188 -9.284 -16.979 1.00 94.38 96 ASP A CA 1
ATOM 700 C C . ASP A 1 96 ? 8.754 -9.455 -17.520 1.00 94.38 96 ASP A C 1
ATOM 702 O O . ASP A 1 96 ? 7.894 -8.612 -17.227 1.00 94.38 96 ASP A O 1
ATOM 706 N N . PRO A 1 97 ? 8.432 -10.553 -18.230 1.00 94.12 97 PRO A N 1
ATOM 707 C CA . PRO A 1 97 ? 7.055 -10.877 -18.604 1.00 94.12 97 PRO A CA 1
ATOM 708 C C . PRO A 1 97 ? 6.108 -10.994 -17.398 1.00 94.12 97 PRO A C 1
ATOM 710 O O . PRO A 1 97 ? 4.912 -10.721 -17.525 1.00 94.12 97 PRO A O 1
ATOM 713 N N . ALA A 1 98 ? 6.626 -11.343 -16.212 1.00 95.69 98 ALA A N 1
ATOM 714 C CA . ALA A 1 98 ? 5.845 -11.422 -14.982 1.00 95.69 98 ALA A CA 1
ATOM 715 C C . ALA A 1 98 ? 5.262 -10.064 -14.562 1.00 95.69 98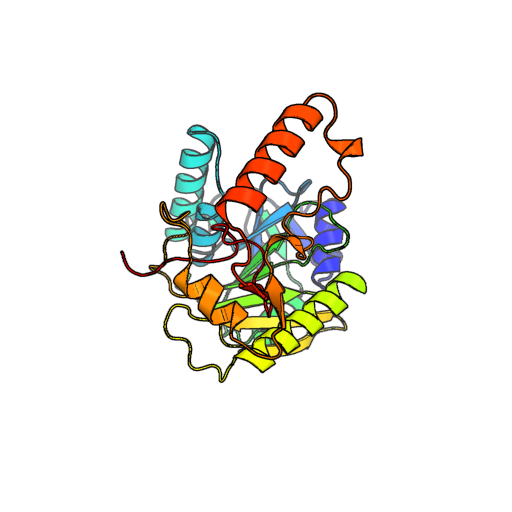 ALA A C 1
ATOM 717 O O . ALA A 1 98 ? 4.244 -10.030 -13.877 1.00 95.69 98 ALA A O 1
ATOM 718 N N . LEU A 1 99 ? 5.839 -8.936 -14.997 1.00 95.44 99 LEU A N 1
ATOM 719 C CA . LEU A 1 99 ? 5.237 -7.623 -14.762 1.00 95.44 99 LEU A CA 1
ATOM 720 C C . LEU A 1 99 ? 3.907 -7.481 -15.512 1.00 95.44 99 LEU A C 1
ATOM 722 O O . LEU A 1 99 ? 2.927 -6.995 -14.949 1.00 95.44 99 LEU A O 1
ATOM 726 N N . THR A 1 100 ? 3.869 -7.891 -16.781 1.00 94.81 100 THR A N 1
ATOM 727 C CA . THR A 1 100 ? 2.646 -7.850 -17.591 1.00 94.81 100 THR A CA 1
ATOM 728 C C . THR A 1 100 ? 1.602 -8.817 -17.042 1.00 94.81 100 THR A C 1
ATOM 730 O O . THR A 1 100 ? 0.435 -8.445 -16.929 1.00 94.81 100 THR A O 1
ATOM 733 N N . ASP A 1 101 ? 2.029 -10.012 -16.629 1.00 96.44 101 ASP A N 1
ATOM 734 C CA . ASP A 1 101 ? 1.176 -10.983 -15.938 1.00 96.44 101 ASP A CA 1
ATOM 735 C C . ASP A 1 101 ? 0.607 -10.420 -14.624 1.00 96.44 101 ASP A C 1
ATOM 737 O O . ASP A 1 101 ? -0.593 -10.517 -14.385 1.00 96.44 101 ASP A O 1
ATOM 741 N N . LEU A 1 102 ? 1.422 -9.741 -13.807 1.00 96.75 102 LEU A N 1
ATOM 742 C CA . LEU A 1 102 ? 0.964 -9.080 -12.582 1.00 96.75 102 LEU A CA 1
ATOM 743 C C . LEU A 1 102 ? -0.087 -8.009 -12.884 1.00 96.75 102 LEU A C 1
ATOM 745 O O . LEU A 1 102 ? -1.135 -7.980 -12.245 1.00 96.75 102 LEU A O 1
ATOM 749 N N . VAL A 1 103 ? 0.163 -7.142 -13.869 1.00 96.50 103 VAL A N 1
ATOM 750 C CA . VAL A 1 103 ? -0.800 -6.109 -14.285 1.00 96.50 103 VAL A CA 1
ATOM 751 C C . VAL A 1 103 ? -2.121 -6.744 -14.718 1.00 96.50 103 VAL A C 1
ATOM 753 O O . VAL A 1 103 ? -3.174 -6.319 -14.244 1.00 96.50 103 VAL A O 1
ATOM 756 N N . ALA A 1 104 ? -2.081 -7.789 -15.547 1.00 96.56 104 ALA A N 1
ATOM 757 C CA . ALA A 1 104 ? -3.276 -8.509 -15.978 1.00 96.56 104 ALA A CA 1
ATOM 758 C C . ALA A 1 104 ? -3.994 -9.187 -14.798 1.00 96.56 104 ALA A C 1
ATOM 760 O O . ALA A 1 104 ? -5.214 -9.081 -14.661 1.00 96.56 104 ALA A O 1
ATOM 761 N N . TRP A 1 105 ? -3.250 -9.823 -13.888 1.00 97.44 105 TRP A N 1
ATOM 762 C CA . TRP A 1 105 ? -3.813 -10.476 -12.707 1.00 97.44 105 TRP A CA 1
ATOM 763 C C . TRP A 1 105 ? -4.519 -9.479 -11.785 1.00 97.44 105 TRP A C 1
ATOM 765 O O . TRP A 1 105 ? -5.564 -9.810 -11.221 1.00 97.44 105 TRP A O 1
ATOM 775 N N . LEU A 1 106 ? -3.999 -8.257 -11.659 1.00 97.12 106 LEU A N 1
ATOM 776 C CA . LEU A 1 106 ? -4.621 -7.171 -10.897 1.00 97.12 106 LEU A CA 1
ATOM 777 C C . LEU A 1 106 ? -5.896 -6.608 -11.557 1.00 97.12 106 LEU A C 1
ATOM 779 O O . LEU A 1 106 ? -6.565 -5.775 -10.949 1.00 97.12 106 LEU A O 1
ATOM 783 N N . GLY A 1 107 ? -6.246 -7.056 -12.768 1.00 95.88 107 GLY A N 1
ATOM 784 C CA . GLY A 1 107 ? -7.379 -6.551 -13.549 1.00 95.88 107 GLY A CA 1
ATOM 785 C C . GLY A 1 107 ? -7.020 -5.391 -14.482 1.00 95.88 107 GLY A C 1
ATOM 786 O O . GLY A 1 107 ? -7.910 -4.684 -14.954 1.00 95.88 107 GLY A O 1
ATOM 787 N N . GLY A 1 108 ? -5.727 -5.176 -14.729 1.00 94.44 108 GLY A N 1
ATOM 788 C CA . GLY A 1 108 ? -5.227 -4.174 -15.661 1.00 94.44 108 GLY A CA 1
ATOM 789 C C . GLY A 1 108 ? -5.484 -4.524 -17.117 1.00 94.44 108 GLY A C 1
ATOM 790 O O . GLY A 1 108 ? -5.576 -5.688 -17.507 1.00 94.44 108 GLY A O 1
ATOM 791 N N . ARG A 1 109 ? -5.590 -3.479 -17.931 1.00 92.81 109 ARG A N 1
ATOM 792 C CA . ARG A 1 109 ? -5.762 -3.556 -19.382 1.00 92.81 109 ARG A CA 1
ATOM 793 C C . ARG A 1 109 ? -4.423 -3.350 -20.096 1.00 92.81 109 ARG A C 1
ATOM 795 O O . ARG A 1 109 ? -3.494 -2.779 -19.517 1.00 92.81 109 ARG A O 1
ATOM 802 N N . PRO A 1 110 ? -4.300 -3.761 -21.370 1.00 88.88 110 PRO A N 1
ATOM 803 C CA . PRO A 1 110 ? -3.145 -3.399 -22.183 1.00 88.88 110 PRO A CA 1
ATOM 804 C C . PRO A 1 110 ? -2.925 -1.881 -22.170 1.00 88.88 110 PRO A C 1
ATOM 806 O O . PRO A 1 110 ? -3.841 -1.110 -22.444 1.00 88.88 110 PRO A O 1
ATOM 809 N N . GLY A 1 111 ? -1.708 -1.450 -21.839 1.00 86.81 111 GLY A N 1
ATOM 810 C CA . GLY A 1 111 ? -1.378 -0.028 -21.717 1.00 86.81 111 GLY A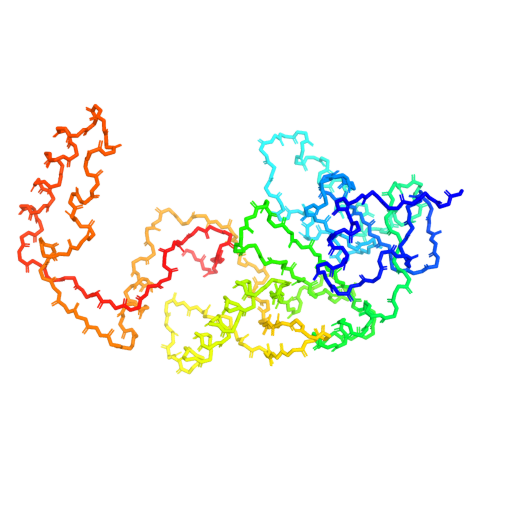 CA 1
ATOM 811 C C . GLY A 1 111 ? -1.472 0.536 -20.297 1.00 86.81 111 GLY A C 1
ATOM 812 O O . GLY A 1 111 ? -0.911 1.607 -20.057 1.00 86.81 111 GLY A O 1
ATOM 813 N N . ASP A 1 112 ? -2.056 -0.193 -19.346 1.00 92.81 112 ASP A N 1
ATOM 814 C CA . ASP A 1 112 ? -2.001 0.192 -17.939 1.00 92.81 112 ASP A CA 1
ATOM 815 C C . ASP A 1 112 ? -0.559 0.116 -17.413 1.00 92.81 112 ASP A C 1
ATOM 817 O O . ASP A 1 112 ? 0.339 -0.517 -17.987 1.00 92.81 112 ASP A O 1
ATOM 821 N N . ARG A 1 113 ? -0.303 0.848 -16.334 1.00 93.31 113 ARG A N 1
ATOM 822 C CA . ARG A 1 113 ? 0.999 0.956 -15.682 1.00 93.31 113 ARG A CA 1
ATOM 823 C C . ARG A 1 113 ? 0.857 0.615 -14.212 1.00 93.31 113 ARG A C 1
ATOM 825 O O . ARG A 1 113 ? -0.158 0.904 -13.586 1.00 93.31 113 ARG A O 1
ATOM 832 N N . LEU A 1 114 ? 1.907 0.030 -13.655 1.00 95.31 114 LEU A N 1
ATOM 833 C CA . LEU A 1 114 ? 1.969 -0.299 -12.240 1.00 95.31 114 LEU A CA 1
ATOM 834 C C . LEU A 1 114 ? 2.856 0.715 -11.528 1.00 95.31 114 LEU A C 1
ATOM 836 O O . LEU A 1 114 ? 3.984 0.927 -11.953 1.00 95.31 114 LEU A O 1
ATOM 840 N N . GLY A 1 115 ? 2.374 1.332 -10.459 1.00 94.62 115 GLY A N 1
ATOM 841 C CA . GLY A 1 115 ? 3.213 2.000 -9.468 1.00 94.62 115 GLY A CA 1
ATOM 842 C C . GLY A 1 115 ? 3.448 1.102 -8.267 1.00 94.62 115 GLY A C 1
ATOM 843 O O . GLY A 1 115 ? 2.562 0.331 -7.905 1.00 94.62 115 GLY A O 1
ATOM 844 N N . VAL A 1 116 ? 4.605 1.227 -7.620 1.00 95.06 116 VAL A N 1
ATOM 845 C CA . VAL A 1 116 ? 4.916 0.455 -6.406 1.00 95.06 116 VAL A CA 1
ATOM 846 C C . VAL A 1 116 ? 5.339 1.393 -5.293 1.00 95.06 116 VAL A C 1
ATOM 848 O O . VAL A 1 116 ? 6.278 2.162 -5.471 1.00 95.06 116 VAL A O 1
ATOM 851 N N . LEU A 1 117 ? 4.677 1.305 -4.143 1.00 92.25 117 LEU A N 1
ATOM 852 C CA . LEU A 1 117 ? 5.008 2.035 -2.928 1.00 92.25 117 LEU A CA 1
ATOM 853 C C . LEU A 1 117 ? 5.431 1.051 -1.843 1.00 92.25 117 LEU A C 1
ATOM 855 O O . LEU A 1 117 ? 4.743 0.071 -1.556 1.00 92.25 117 LEU A O 1
ATOM 859 N N . VAL A 1 118 ? 6.552 1.347 -1.200 1.00 88.94 118 VAL A N 1
ATOM 860 C CA . VAL A 1 118 ? 7.150 0.506 -0.169 1.00 88.94 118 VAL A CA 1
ATOM 861 C C . VAL A 1 118 ? 7.420 1.377 1.045 1.00 88.94 118 VAL A C 1
ATOM 863 O O . VAL A 1 118 ? 8.158 2.362 0.988 1.00 88.94 118 VAL A O 1
ATOM 866 N N . GLY A 1 119 ? 6.786 1.024 2.162 1.00 82.00 119 GLY A N 1
ATOM 867 C CA . GLY A 1 119 ? 7.062 1.665 3.443 1.00 82.00 119 GLY A CA 1
ATOM 868 C C . GLY A 1 119 ? 8.492 1.386 3.930 1.00 82.00 119 GLY A C 1
ATOM 869 O O . GLY A 1 119 ? 9.191 0.533 3.378 1.00 82.00 119 GLY A O 1
ATOM 870 N N . PRO A 1 120 ? 8.948 2.061 4.998 1.00 79.69 120 PRO A N 1
ATOM 871 C CA . PRO A 1 120 ? 10.223 1.722 5.619 1.00 79.69 120 PRO A CA 1
ATOM 872 C C . PRO A 1 120 ? 10.241 0.250 6.081 1.00 79.69 120 PRO A C 1
ATOM 874 O O . PRO A 1 120 ? 9.171 -0.353 6.233 1.00 79.69 120 PRO A O 1
ATOM 877 N N . PRO A 1 121 ? 11.433 -0.340 6.282 1.00 77.31 121 PRO A N 1
ATOM 878 C CA . PRO A 1 121 ? 11.574 -1.734 6.698 1.00 77.31 121 PRO A CA 1
ATOM 879 C C . PRO A 1 121 ? 10.821 -2.019 8.002 1.00 77.31 121 PRO A C 1
ATOM 881 O O . PRO A 1 121 ? 11.043 -1.350 9.008 1.00 77.31 121 PRO A O 1
ATOM 884 N N . ARG A 1 122 ? 9.900 -2.987 7.964 1.00 81.62 122 ARG A N 1
ATOM 885 C CA . ARG A 1 122 ? 9.121 -3.483 9.110 1.00 81.62 122 ARG A CA 1
ATOM 886 C C . ARG A 1 122 ? 8.706 -4.925 8.830 1.00 81.62 122 ARG A C 1
ATOM 888 O O . ARG A 1 122 ? 8.440 -5.253 7.676 1.00 81.62 122 ARG A O 1
ATOM 895 N N . ALA A 1 123 ? 8.557 -5.756 9.861 1.00 79.50 123 ALA A N 1
ATOM 896 C CA . ALA A 1 123 ? 8.108 -7.145 9.694 1.00 79.50 123 ALA A CA 1
ATOM 897 C C . ALA A 1 123 ? 6.711 -7.255 9.046 1.00 79.50 123 ALA A C 1
ATOM 899 O O . ALA A 1 123 ? 6.434 -8.183 8.292 1.00 79.50 123 ALA A O 1
ATOM 900 N N . ASN A 1 124 ? 5.845 -6.271 9.301 1.00 82.81 124 ASN A N 1
ATOM 901 C CA . ASN A 1 124 ? 4.494 -6.168 8.748 1.00 82.81 124 ASN A CA 1
ATOM 902 C C . ASN A 1 124 ? 4.417 -5.353 7.443 1.00 82.81 124 ASN A C 1
ATOM 904 O O . ASN A 1 124 ? 3.320 -4.977 7.019 1.00 82.81 124 ASN A O 1
ATOM 908 N N . ARG A 1 125 ? 5.558 -5.017 6.826 1.00 86.75 125 ARG A N 1
ATOM 909 C CA . ARG A 1 125 ? 5.585 -4.247 5.582 1.00 86.75 125 ARG A CA 1
ATOM 910 C C . ARG A 1 125 ? 4.916 -5.046 4.461 1.00 86.75 125 ARG A C 1
ATOM 912 O O . ARG A 1 125 ? 5.232 -6.208 4.243 1.00 86.75 125 ARG A O 1
ATOM 919 N N . LYS A 1 126 ? 4.014 -4.382 3.742 1.00 89.31 126 LYS A N 1
ATOM 920 C CA . LYS A 1 126 ? 3.335 -4.890 2.547 1.00 89.31 126 LYS A CA 1
ATOM 921 C C . LYS A 1 126 ? 3.593 -3.907 1.403 1.00 89.31 126 LYS A C 1
ATOM 923 O O . LYS A 1 126 ? 3.242 -2.735 1.578 1.00 89.31 126 LYS A O 1
ATOM 928 N N . PRO A 1 127 ? 4.202 -4.311 0.273 1.00 93.50 127 PRO A N 1
ATOM 929 C CA . PRO A 1 127 ? 4.242 -3.472 -0.916 1.00 93.50 127 PRO A CA 1
ATOM 930 C C . PRO A 1 127 ? 2.823 -3.108 -1.345 1.00 93.50 127 PRO A C 1
ATOM 932 O O . PRO A 1 127 ? 1.946 -3.975 -1.415 1.00 93.50 127 PRO A O 1
ATOM 935 N N . VAL A 1 128 ? 2.604 -1.824 -1.612 1.00 94.06 128 VAL A N 1
ATOM 936 C CA . VAL A 1 128 ? 1.345 -1.312 -2.149 1.00 94.06 128 VAL A CA 1
ATOM 937 C C . VAL A 1 128 ? 1.536 -1.082 -3.637 1.00 94.06 128 VAL A C 1
ATOM 939 O O . VAL A 1 128 ? 2.371 -0.281 -4.054 1.00 94.06 128 VAL A O 1
ATOM 942 N N . LEU A 1 129 ? 0.762 -1.794 -4.440 1.00 95.62 129 LEU A N 1
ATOM 943 C CA . LEU A 1 129 ? 0.725 -1.655 -5.882 1.00 95.62 129 LEU A CA 1
ATOM 944 C C . LEU A 1 129 ? -0.425 -0.733 -6.260 1.00 95.62 129 LEU A C 1
ATOM 946 O O . LEU A 1 129 ? -1.513 -0.804 -5.689 1.00 95.62 129 LEU A O 1
ATOM 950 N N . ARG A 1 130 ? -0.188 0.120 -7.246 1.00 93.88 130 ARG A N 1
ATOM 951 C CA . ARG A 1 130 ? -1.191 1.029 -7.780 1.00 93.88 130 ARG A CA 1
ATOM 952 C C . ARG A 1 130 ? -1.343 0.772 -9.262 1.00 93.88 130 ARG A C 1
ATOM 954 O O . ARG A 1 130 ? -0.397 0.985 -10.018 1.00 93.88 130 ARG A O 1
ATOM 961 N N . LEU A 1 131 ? -2.521 0.319 -9.662 1.00 94.75 131 LEU A N 1
ATOM 962 C CA . LEU A 1 131 ? -2.840 0.122 -11.063 1.00 94.75 131 LEU A CA 1
ATOM 963 C C . LEU A 1 131 ? -3.310 1.452 -11.650 1.00 94.75 131 LEU A C 1
ATOM 965 O O . LEU A 1 131 ? -4.212 2.099 -11.114 1.00 94.75 131 LEU A O 1
ATOM 969 N N . LEU A 1 132 ? -2.653 1.872 -12.724 1.00 91.81 132 LEU A N 1
ATOM 970 C CA . LEU A 1 132 ? -2.868 3.154 -13.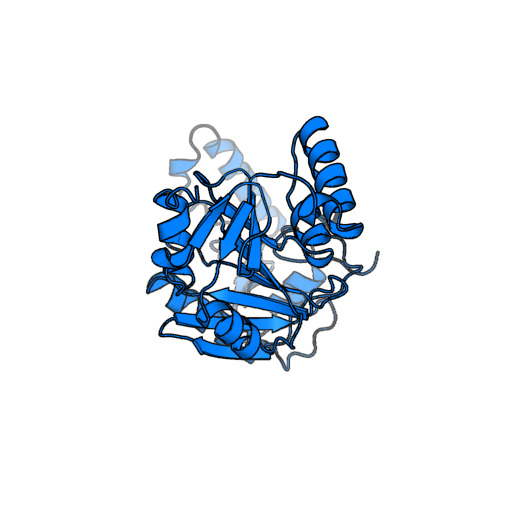368 1.00 91.81 132 LEU A CA 1
ATOM 971 C C . LEU A 1 132 ? -3.279 2.939 -14.822 1.00 91.81 132 LEU A C 1
ATOM 973 O O . LEU A 1 132 ? -2.523 2.364 -15.601 1.00 91.81 132 LEU A O 1
ATOM 977 N N . ALA A 1 133 ? -4.437 3.462 -15.201 1.00 88.38 133 ALA A N 1
ATOM 978 C CA . ALA A 1 133 ? -4.865 3.555 -16.585 1.00 88.38 133 ALA A CA 1
ATOM 979 C C . ALA A 1 133 ? -3.922 4.447 -17.406 1.00 88.38 133 ALA A C 1
ATOM 981 O O . ALA A 1 133 ? -3.199 5.286 -16.860 1.00 88.38 133 ALA A O 1
ATOM 982 N N . GLY A 1 134 ? -3.972 4.328 -18.736 1.00 81.19 134 GLY A N 1
ATOM 983 C CA . GLY A 1 134 ? -3.137 5.124 -19.649 1.00 81.19 134 GLY A CA 1
ATOM 984 C C . GLY A 1 134 ? -3.248 6.647 -19.461 1.00 81.19 134 GLY A C 1
ATOM 985 O O . GLY A 1 134 ? -2.269 7.364 -19.655 1.00 81.19 134 GLY A O 1
ATOM 986 N N . ASN A 1 135 ? -4.401 7.141 -18.997 1.00 77.00 135 ASN A N 1
ATOM 987 C CA . ASN A 1 135 ? -4.629 8.556 -18.666 1.00 77.00 135 ASN A CA 1
ATOM 988 C C . ASN A 1 135 ? -4.143 8.959 -17.253 1.00 77.00 135 ASN A C 1
ATOM 990 O O . ASN A 1 135 ? -4.417 10.064 -16.794 1.00 77.00 135 ASN A O 1
ATOM 994 N N . GLY A 1 136 ? -3.481 8.049 -16.537 1.00 76.56 136 GLY A N 1
ATOM 995 C CA . GLY A 1 136 ? -3.034 8.210 -15.156 1.00 76.56 136 GLY A CA 1
ATOM 996 C C . GLY A 1 136 ? -4.075 7.966 -14.084 1.00 76.56 136 GLY A C 1
ATOM 997 O O . GLY A 1 136 ? -3.798 8.143 -12.898 1.00 76.56 136 GLY A O 1
ATOM 998 N N . THR A 1 137 ? -5.258 7.496 -14.473 1.00 84.12 137 THR A N 1
ATOM 999 C CA . THR A 1 137 ? -6.296 7.155 -13.512 1.00 84.12 137 THR A CA 1
ATOM 1000 C C . THR A 1 137 ? -5.947 5.946 -12.692 1.00 84.12 137 THR A C 1
ATOM 1002 O O . THR A 1 137 ? -5.711 4.876 -13.226 1.00 84.12 137 THR A O 1
ATOM 1005 N N . THR A 1 138 ? -5.958 6.101 -11.373 1.00 88.44 138 THR A N 1
ATOM 1006 C CA . THR A 1 138 ? -5.877 4.947 -10.485 1.00 88.44 138 THR A CA 1
ATOM 1007 C C . THR A 1 138 ? -7.159 4.158 -10.565 1.00 88.44 138 THR A C 1
ATOM 1009 O O . THR A 1 138 ? -8.219 4.687 -10.248 1.00 88.44 138 THR A O 1
ATOM 1012 N N . THR A 1 139 ? -7.046 2.912 -10.992 1.00 91.19 139 THR A N 1
ATOM 1013 C CA . THR A 1 139 ? -8.184 2.006 -11.143 1.00 91.19 139 THR A CA 1
ATOM 1014 C C . THR A 1 139 ? -8.284 1.042 -9.970 1.00 91.19 139 THR A C 1
ATOM 1016 O O . THR A 1 139 ? -9.388 0.690 -9.563 1.00 91.19 139 THR A O 1
ATOM 1019 N N . ALA A 1 140 ? -7.149 0.666 -9.378 1.00 94.31 140 ALA A N 1
ATOM 1020 C CA . ALA A 1 140 ? -7.106 -0.217 -8.223 1.00 94.31 140 ALA A CA 1
ATOM 1021 C C . ALA A 1 140 ? -5.860 0.013 -7.362 1.00 94.31 140 ALA A C 1
ATOM 1023 O O . ALA A 1 140 ? -4.808 0.453 -7.842 1.00 94.31 140 ALA A O 1
ATOM 1024 N N . PHE A 1 141 ? -5.982 -0.362 -6.093 1.00 94.81 141 PHE A N 1
ATOM 1025 C CA . PHE A 1 141 ? -4.853 -0.581 -5.200 1.00 94.81 141 PHE A CA 1
ATOM 1026 C C . PHE A 1 141 ? -4.735 -2.065 -4.901 1.00 94.81 141 PHE A C 1
ATOM 1028 O O . PHE A 1 141 ? -5.740 -2.760 -4.787 1.00 94.81 141 PHE A O 1
ATOM 1035 N N . ALA A 1 142 ? -3.513 -2.549 -4.731 1.00 97.06 142 ALA A N 1
ATOM 1036 C CA . ALA A 1 142 ? -3.289 -3.887 -4.228 1.00 97.06 142 ALA A CA 1
ATOM 1037 C C . ALA A 1 142 ? -2.221 -3.906 -3.148 1.00 97.06 142 ALA A C 1
ATOM 1039 O O . ALA A 1 142 ? -1.287 -3.110 -3.163 1.00 97.06 142 ALA A O 1
ATOM 1040 N N . LYS A 1 143 ? -2.354 -4.828 -2.203 1.00 97.00 143 LYS A N 1
ATOM 1041 C CA . LYS A 1 143 ? -1.335 -5.099 -1.189 1.00 97.00 143 LYS A CA 1
ATOM 1042 C C . LYS A 1 143 ? -0.824 -6.508 -1.386 1.00 97.00 143 LYS A C 1
ATOM 1044 O O . LYS A 1 143 ? -1.620 -7.437 -1.517 1.00 97.00 143 LYS A O 1
ATOM 1049 N N . LEU A 1 144 ? 0.495 -6.645 -1.389 1.00 96.31 144 LEU A N 1
ATOM 1050 C CA . LEU A 1 144 ? 1.169 -7.912 -1.616 1.00 96.31 144 LEU A CA 1
ATOM 1051 C C . LEU A 1 144 ? 1.781 -8.440 -0.310 1.00 96.31 144 LEU A C 1
ATOM 1053 O O . LEU A 1 144 ? 2.449 -7.718 0.430 1.00 96.31 144 LEU A O 1
ATOM 1057 N N . GLY A 1 145 ? 1.539 -9.713 -0.022 1.00 95.62 145 GLY A N 1
ATOM 1058 C CA . GLY A 1 145 ? 2.064 -10.436 1.127 1.00 95.62 145 GLY A CA 1
ATOM 1059 C C . GLY A 1 145 ? 3.338 -11.188 0.765 1.00 95.62 145 GLY A C 1
ATOM 1060 O O . GLY A 1 145 ? 3.280 -12.378 0.469 1.00 95.62 145 GLY A O 1
ATOM 1061 N N . ALA A 1 146 ? 4.477 -10.495 0.763 1.00 90.31 146 ALA A N 1
ATOM 1062 C CA . ALA A 1 146 ? 5.751 -11.076 0.327 1.00 90.31 146 ALA A CA 1
ATOM 1063 C C . ALA A 1 146 ? 6.447 -11.952 1.380 1.00 90.31 146 ALA A C 1
ATOM 1065 O O . ALA A 1 146 ? 7.324 -12.744 1.050 1.00 90.31 146 ALA A O 1
ATOM 1066 N N . THR A 1 147 ? 6.054 -11.818 2.645 1.00 91.12 147 THR A N 1
ATOM 1067 C CA . THR A 1 147 ? 6.523 -12.639 3.768 1.00 91.12 147 THR A CA 1
ATOM 1068 C C . THR A 1 147 ? 5.344 -13.392 4.386 1.00 91.12 147 THR A C 1
ATOM 1070 O O . THR A 1 147 ? 4.203 -12.966 4.199 1.00 91.12 147 THR A O 1
ATOM 1073 N N . PRO A 1 148 ? 5.564 -14.465 5.169 1.00 92.69 148 PRO A N 1
ATOM 1074 C CA . PRO A 1 148 ? 4.473 -15.173 5.847 1.00 92.69 148 PRO A CA 1
ATOM 1075 C C . PRO A 1 148 ? 3.604 -14.261 6.729 1.00 92.69 148 PRO A C 1
ATOM 1077 O O . PRO A 1 148 ? 2.378 -14.356 6.702 1.00 92.69 148 PRO A O 1
ATOM 1080 N N . VAL A 1 149 ? 4.230 -13.322 7.450 1.00 94.50 149 VAL A N 1
ATOM 1081 C CA . VAL A 1 149 ? 3.526 -12.326 8.277 1.00 94.50 149 VAL A CA 1
ATOM 1082 C C . VAL A 1 149 ? 2.699 -11.384 7.401 1.00 94.50 149 VAL A C 1
ATOM 1084 O O . VAL A 1 149 ? 1.513 -11.178 7.650 1.00 94.50 149 VAL A O 1
ATOM 1087 N N . ALA A 1 150 ? 3.295 -10.834 6.342 1.00 93.38 150 ALA A N 1
ATOM 1088 C CA . ALA A 1 150 ? 2.598 -9.953 5.411 1.00 93.38 150 ALA A CA 1
ATOM 1089 C C . ALA A 1 150 ? 1.436 -10.672 4.699 1.00 93.38 150 ALA A C 1
ATOM 1091 O O . ALA A 1 150 ? 0.370 -10.086 4.530 1.00 93.38 150 ALA A O 1
ATOM 1092 N N . ALA A 1 151 ? 1.619 -11.942 4.336 1.00 95.25 151 ALA A N 1
ATOM 1093 C CA . ALA A 1 151 ? 0.606 -12.802 3.737 1.00 95.25 151 ALA A CA 1
ATOM 1094 C C . ALA A 1 151 ? -0.596 -13.001 4.667 1.00 95.25 151 ALA A C 1
ATOM 1096 O O . ALA A 1 151 ? -1.736 -12.829 4.238 1.00 95.25 151 ALA A O 1
ATOM 1097 N N . ASP A 1 152 ? -0.358 -13.272 5.953 1.00 96.31 152 ASP A N 1
ATOM 1098 C CA . ASP A 1 152 ? -1.439 -13.368 6.934 1.00 96.31 152 ASP A CA 1
ATOM 1099 C C . ASP A 1 152 ? -2.202 -12.051 7.084 1.00 96.31 152 ASP A C 1
ATOM 1101 O O . ASP A 1 152 ? -3.433 -12.020 7.046 1.00 96.31 152 ASP A O 1
ATOM 1105 N N . LEU A 1 153 ? -1.475 -10.934 7.143 1.00 95.19 153 LEU A N 1
ATOM 1106 C CA . LEU A 1 153 ? -2.087 -9.612 7.199 1.00 95.19 153 LEU A CA 1
ATOM 1107 C C . LEU A 1 153 ? -2.874 -9.266 5.926 1.00 95.19 153 LEU A C 1
ATOM 1109 O O . LEU A 1 153 ? -3.829 -8.503 6.018 1.00 95.19 153 LEU A O 1
ATOM 1113 N N . VAL A 1 154 ? -2.469 -9.741 4.743 1.00 96.56 154 VAL A N 1
ATOM 1114 C CA . VAL A 1 154 ? -3.234 -9.567 3.492 1.00 96.56 154 VAL A CA 1
ATOM 1115 C C . VAL A 1 154 ? -4.520 -10.395 3.528 1.00 96.56 154 VAL A C 1
ATOM 1117 O O . VAL A 1 154 ? -5.585 -9.865 3.218 1.00 96.56 154 VAL A O 1
ATOM 1120 N N . ARG A 1 155 ? -4.459 -11.660 3.963 1.00 97.06 155 ARG A N 1
ATOM 1121 C CA . ARG A 1 155 ? -5.652 -12.517 4.078 1.00 97.06 155 ARG A CA 1
ATOM 1122 C C . ARG A 1 155 ? -6.668 -11.964 5.070 1.00 97.06 155 ARG A C 1
ATOM 1124 O O . ARG A 1 155 ? -7.855 -11.905 4.758 1.00 97.06 155 ARG A O 1
ATOM 1131 N N . ARG A 1 156 ? -6.213 -11.520 6.248 1.00 95.62 156 ARG A N 1
ATOM 1132 C CA . ARG A 1 156 ? -7.086 -10.893 7.255 1.00 95.62 156 ARG A CA 1
ATOM 1133 C C . ARG A 1 156 ? -7.744 -9.625 6.729 1.00 95.62 156 ARG A C 1
ATOM 1135 O O . ARG A 1 156 ? -8.903 -9.376 7.036 1.00 95.62 156 ARG A O 1
ATOM 1142 N N . GLU A 1 157 ? -7.019 -8.845 5.934 1.00 95.19 157 GLU A N 1
ATOM 1143 C CA . GLU A 1 157 ? -7.549 -7.638 5.306 1.00 95.19 157 GLU A CA 1
ATOM 1144 C C . GLU A 1 157 ? -8.629 -7.968 4.268 1.00 95.19 157 GLU A C 1
ATOM 1146 O O . GLU A 1 157 ? -9.712 -7.390 4.321 1.00 95.19 157 GLU A O 1
ATOM 1151 N N . ALA A 1 158 ? -8.396 -8.955 3.397 1.00 96.94 158 ALA A N 1
ATOM 1152 C CA . ALA A 1 158 ? -9.414 -9.436 2.462 1.00 96.94 158 ALA A CA 1
ATOM 1153 C C . ALA A 1 158 ? -10.669 -9.951 3.192 1.00 96.94 158 ALA A C 1
ATOM 1155 O O . ALA A 1 158 ? -11.785 -9.585 2.830 1.00 96.94 158 ALA A O 1
ATOM 1156 N N . ALA A 1 159 ? -10.493 -10.737 4.259 1.00 95.44 159 ALA A N 1
ATOM 1157 C CA . ALA A 1 159 ? -11.600 -11.235 5.075 1.00 95.44 159 ALA A CA 1
ATOM 1158 C C . ALA A 1 159 ? -12.351 -10.104 5.800 1.00 95.44 159 ALA A C 1
ATOM 1160 O O . ALA A 1 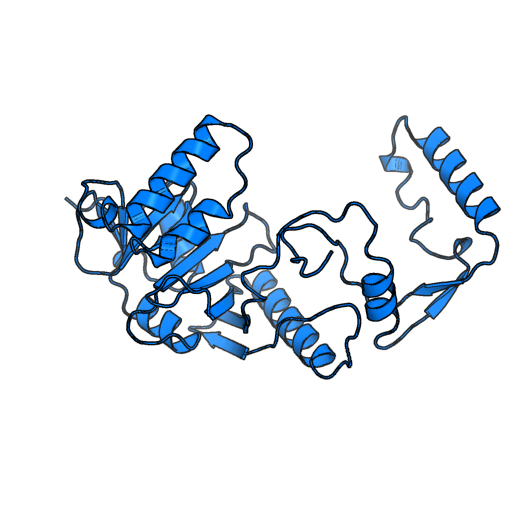159 ? -13.574 -10.138 5.903 1.00 95.44 159 ALA A O 1
ATOM 1161 N N . ALA A 1 160 ? -11.643 -9.086 6.298 1.00 92.62 160 ALA A N 1
ATOM 1162 C CA . ALA A 1 160 ? -12.264 -7.921 6.916 1.00 92.62 160 ALA A CA 1
ATOM 1163 C C . ALA A 1 160 ? -13.105 -7.132 5.908 1.00 92.62 160 ALA A C 1
ATOM 1165 O O . ALA A 1 160 ? -14.261 -6.852 6.204 1.00 92.62 160 ALA A O 1
ATOM 1166 N N . LEU A 1 161 ? -12.563 -6.849 4.718 1.00 93.75 161 LEU A N 1
ATOM 1167 C CA . LEU A 1 161 ? -13.285 -6.154 3.649 1.00 93.75 161 LEU A CA 1
ATOM 1168 C C . LEU A 1 161 ? -14.515 -6.935 3.181 1.00 93.75 161 LEU A C 1
ATOM 1170 O O . LEU A 1 161 ? -15.572 -6.340 3.004 1.00 93.75 161 LEU A O 1
ATOM 1174 N N . ALA A 1 162 ? -14.404 -8.258 3.036 1.00 93.69 162 ALA A N 1
ATOM 1175 C CA . ALA A 1 162 ? -15.535 -9.107 2.674 1.00 93.69 162 ALA A CA 1
ATOM 1176 C C . ALA A 1 162 ? -16.649 -9.071 3.733 1.00 93.69 162 ALA A C 1
ATOM 1178 O O . ALA A 1 162 ? -17.817 -8.952 3.384 1.00 93.69 162 ALA A O 1
ATOM 1179 N N . ARG A 1 163 ? -16.299 -9.103 5.028 1.00 90.62 163 ARG A N 1
ATOM 1180 C CA . ARG A 1 163 ? -17.283 -9.042 6.127 1.00 90.62 163 ARG A CA 1
ATOM 1181 C C . ARG A 1 163 ? -18.058 -7.733 6.189 1.00 90.62 163 ARG A C 1
ATOM 1183 O O . ARG A 1 163 ? -19.162 -7.729 6.714 1.00 90.62 163 ARG A O 1
ATOM 1190 N N . ILE A 1 164 ? -17.467 -6.639 5.718 1.00 90.12 164 ILE A N 1
ATOM 1191 C CA . ILE A 1 164 ? -18.078 -5.311 5.798 1.00 90.12 164 ILE A CA 1
ATOM 1192 C C . ILE A 1 164 ? -18.636 -4.804 4.465 1.00 90.12 164 ILE A C 1
ATOM 1194 O O . ILE A 1 164 ? -19.073 -3.655 4.389 1.00 90.12 164 ILE A O 1
ATOM 1198 N N . ALA A 1 165 ? -18.569 -5.621 3.412 1.00 90.00 165 ALA A N 1
ATOM 1199 C CA . ALA A 1 165 ? -18.944 -5.220 2.060 1.00 90.00 165 ALA A CA 1
ATOM 1200 C C . ALA A 1 165 ? -20.429 -4.843 1.958 1.00 90.00 165 ALA A C 1
ATOM 1202 O O . ALA A 1 165 ? -20.760 -3.868 1.287 1.00 90.00 165 ALA A O 1
ATOM 1203 N N . ASP A 1 166 ? -21.281 -5.575 2.678 1.00 87.69 166 ASP A N 1
ATOM 1204 C CA . ASP A 1 166 ? -22.739 -5.424 2.645 1.00 87.69 166 ASP A CA 1
ATOM 1205 C C . ASP A 1 166 ? -23.280 -4.562 3.797 1.00 87.69 166 ASP A C 1
ATOM 1207 O O . ASP A 1 166 ? -24.491 -4.441 3.986 1.00 87.69 166 ASP A O 1
ATOM 1211 N N . ASN A 1 167 ? -22.395 -3.938 4.581 1.00 89.12 167 ASN A N 1
ATOM 1212 C CA . ASN A 1 167 ? -22.821 -3.001 5.612 1.00 89.12 167 ASN A CA 1
ATOM 1213 C C . ASN A 1 167 ? -23.425 -1.751 4.953 1.00 89.12 167 ASN A C 1
ATOM 1215 O O . ASN A 1 167 ? -22.816 -1.137 4.074 1.00 89.12 167 ASN A O 1
ATOM 1219 N N . GLY A 1 168 ? -24.610 -1.347 5.414 1.00 88.88 168 GLY A N 1
ATOM 1220 C CA . GLY A 1 168 ? -25.297 -0.131 4.976 1.00 88.88 168 GLY A CA 1
ATOM 1221 C C . GLY A 1 168 ? -24.654 1.132 5.543 1.00 88.88 168 GLY A C 1
ATOM 1222 O O . GLY A 1 168 ? -25.241 1.784 6.401 1.00 88.88 168 GLY A O 1
ATOM 1223 N N . TRP A 1 169 ? -23.439 1.444 5.094 1.00 91.44 169 TRP A N 1
ATOM 1224 C CA . TRP A 1 169 ? -22.681 2.593 5.572 1.00 91.44 169 TRP A CA 1
ATOM 1225 C C . TRP A 1 169 ? -23.341 3.925 5.191 1.00 91.44 169 TRP A C 1
ATOM 1227 O O . TRP A 1 169 ? -23.735 4.146 4.048 1.00 91.44 169 TRP A O 1
ATOM 1237 N N . THR A 1 170 ? -23.411 4.829 6.159 1.00 90.69 170 THR A N 1
ATOM 1238 C CA . THR A 1 170 ? -24.066 6.138 6.083 1.00 90.69 170 THR A CA 1
ATOM 1239 C C . THR A 1 170 ? -23.068 7.274 6.257 1.00 90.69 170 THR A C 1
ATOM 1241 O O . THR A 1 170 ? -23.207 8.315 5.619 1.00 90.69 170 THR A O 1
ATOM 1244 N N . THR A 1 171 ? -22.035 7.079 7.083 1.00 89.38 171 THR A N 1
ATOM 1245 C CA . THR A 1 171 ? -21.028 8.106 7.392 1.00 89.38 171 THR A CA 1
ATOM 1246 C C . THR A 1 171 ? -19.647 7.799 6.819 1.00 89.38 171 THR A C 1
ATOM 1248 O O . THR A 1 171 ? -18.761 8.653 6.858 1.00 89.38 171 THR A O 1
ATOM 1251 N N . LEU A 1 172 ? -19.446 6.603 6.262 1.00 88.94 172 LEU A N 1
ATOM 1252 C CA . LEU A 1 172 ? -18.187 6.182 5.654 1.00 88.94 172 LEU A CA 1
ATOM 1253 C C . LEU A 1 172 ? -18.411 5.374 4.377 1.00 88.94 172 LEU A C 1
ATOM 1255 O O . LEU A 1 172 ? -19.503 4.897 4.094 1.00 88.94 172 LEU A O 1
ATOM 1259 N N . ARG A 1 173 ? -17.341 5.189 3.604 1.00 88.81 173 ARG A N 1
ATOM 1260 C CA . ARG A 1 173 ? -17.333 4.296 2.444 1.00 88.81 173 ARG A CA 1
ATOM 1261 C C . ARG A 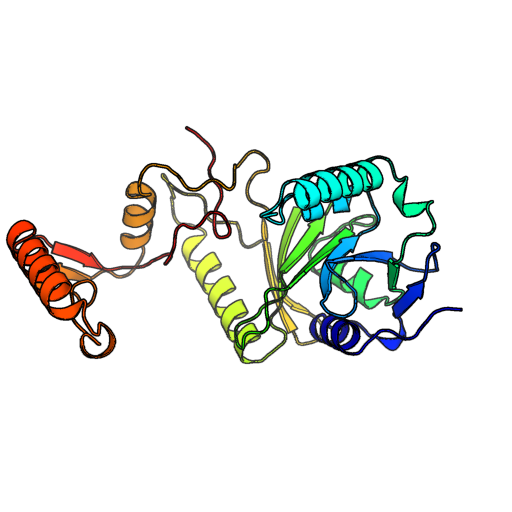1 173 ? -16.106 3.401 2.514 1.00 88.81 173 ARG A C 1
ATOM 1263 O O . ARG A 1 173 ? -14.985 3.871 2.323 1.00 88.81 173 ARG A O 1
ATOM 1270 N N . ALA A 1 174 ? -16.318 2.114 2.770 1.00 90.06 174 ALA A N 1
ATOM 1271 C CA . ALA A 1 174 ? -15.259 1.121 2.653 1.00 90.06 174 ALA A CA 1
ATOM 1272 C C . ALA A 1 174 ? -14.917 0.880 1.169 1.00 90.06 174 ALA A C 1
ATOM 1274 O O . ALA A 1 174 ? -15.812 0.937 0.320 1.00 90.06 174 ALA A O 1
ATOM 1275 N N . PRO A 1 175 ? -13.646 0.612 0.823 1.00 92.00 175 PRO A N 1
ATOM 1276 C CA . PRO A 1 175 ? -13.302 0.232 -0.535 1.00 92.00 175 PRO A CA 1
ATOM 1277 C C . PRO A 1 175 ? -13.837 -1.169 -0.843 1.00 92.00 175 PRO A C 1
ATOM 1279 O O . PRO A 1 175 ? -13.616 -2.117 -0.090 1.00 92.00 175 PRO A O 1
ATOM 1282 N N . ARG A 1 176 ? -14.491 -1.321 -1.991 1.00 93.44 176 ARG A N 1
ATOM 1283 C CA . ARG A 1 176 ? -14.877 -2.618 -2.543 1.00 93.44 176 ARG A CA 1
ATOM 1284 C C . ARG A 1 176 ? -13.653 -3.507 -2.729 1.00 93.44 176 ARG A C 1
ATOM 1286 O O . ARG A 1 176 ? -12.667 -3.112 -3.361 1.00 93.44 176 ARG A O 1
ATOM 1293 N N . LEU A 1 177 ? -13.769 -4.741 -2.249 1.00 96.94 177 LEU A N 1
ATOM 1294 C CA . LEU A 1 177 ? -12.864 -5.826 -2.593 1.00 96.94 177 LEU A CA 1
ATOM 1295 C C . LEU A 1 177 ? -13.101 -6.219 -4.059 1.00 96.94 177 LEU A C 1
ATOM 1297 O O . LEU A 1 177 ? -14.179 -6.688 -4.411 1.00 96.94 177 LEU A O 1
ATOM 1301 N N . LEU A 1 178 ? -12.106 -6.006 -4.919 1.00 96.88 178 LEU A N 1
ATOM 1302 C CA . LEU A 1 178 ? -12.185 -6.364 -6.339 1.00 96.88 178 LEU A CA 1
ATOM 1303 C C . LEU A 1 178 ? -11.708 -7.793 -6.582 1.00 96.88 178 LEU A C 1
ATOM 1305 O O . LEU A 1 178 ? -12.285 -8.515 -7.391 1.00 96.88 178 LEU A O 1
ATOM 1309 N N . LYS A 1 179 ? -10.631 -8.189 -5.900 1.00 97.12 179 LYS A N 1
ATOM 1310 C CA . LYS A 1 179 ? -10.019 -9.509 -6.046 1.00 97.12 179 LYS A CA 1
ATOM 1311 C C . LYS A 1 179 ? -9.198 -9.849 -4.808 1.00 97.12 179 LYS A C 1
ATOM 1313 O O . LYS A 1 179 ? -8.520 -8.988 -4.258 1.00 97.12 179 LYS A O 1
ATOM 1318 N N . ALA A 1 180 ? -9.209 -11.109 -4.400 1.00 97.81 180 ALA A N 1
ATOM 1319 C CA . ALA A 1 180 ? -8.272 -11.654 -3.425 1.00 97.81 180 ALA A CA 1
ATOM 1320 C C . ALA A 1 180 ? -7.797 -13.022 -3.910 1.00 97.81 180 ALA A C 1
ATOM 1322 O O . ALA A 1 180 ? -8.570 -13.773 -4.502 1.00 97.81 180 ALA A O 1
ATOM 1323 N N . GLY A 1 181 ? -6.528 -13.343 -3.687 1.00 97.19 181 GLY A N 1
ATOM 1324 C CA . GLY A 1 181 ? -5.987 -14.650 -4.036 1.00 97.19 181 GLY A CA 1
ATOM 1325 C C . GLY A 1 181 ? -4.471 -14.651 -4.103 1.00 97.19 181 GLY A C 1
ATOM 1326 O O . GLY A 1 181 ? -3.813 -13.721 -3.642 1.00 97.19 181 GLY A O 1
ATOM 1327 N N . ARG A 1 182 ? -3.918 -15.701 -4.713 1.00 97.19 182 ARG A N 1
ATOM 1328 C CA . ARG A 1 182 ? -2.471 -15.867 -4.842 1.00 97.19 182 ARG A CA 1
ATOM 1329 C C . ARG A 1 182 ? -2.005 -15.556 -6.257 1.00 97.19 182 ARG A C 1
ATOM 1331 O O . ARG A 1 182 ? -2.583 -16.036 -7.230 1.00 97.19 182 ARG A O 1
ATOM 1338 N N . TRP A 1 183 ? -0.917 -14.804 -6.355 1.00 97.25 183 TRP A N 1
ATOM 1339 C CA . TRP A 1 183 ? -0.183 -14.571 -7.593 1.00 97.25 183 TRP 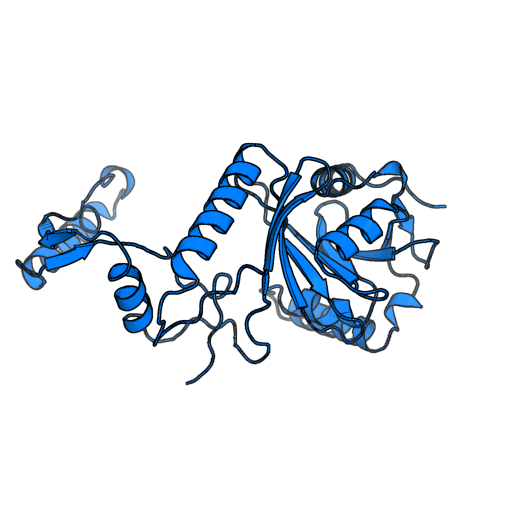A CA 1
ATOM 1340 C C . TRP A 1 183 ? 1.272 -14.995 -7.386 1.00 97.25 183 TRP A C 1
ATOM 1342 O O . TRP A 1 183 ? 1.929 -14.529 -6.456 1.00 97.25 183 TRP A O 1
ATOM 1352 N N . ARG A 1 184 ? 1.758 -15.953 -8.192 1.00 95.12 184 ARG A N 1
ATOM 1353 C CA . ARG A 1 184 ? 3.106 -16.556 -8.067 1.00 95.12 184 ARG A CA 1
ATOM 1354 C C . ARG A 1 184 ? 3.488 -16.871 -6.608 1.00 95.12 184 ARG A C 1
ATOM 1356 O O . ARG A 1 184 ? 4.545 -16.479 -6.111 1.00 95.12 184 ARG A O 1
ATOM 1363 N N . GLY A 1 185 ? 2.566 -17.520 -5.894 1.00 94.06 185 GLY A N 1
ATOM 1364 C CA . GLY A 1 185 ? 2.726 -17.935 -4.496 1.00 94.06 185 GLY A CA 1
ATOM 1365 C C . GLY A 1 185 ? 2.500 -16.851 -3.432 1.00 94.06 185 GLY A C 1
ATOM 1366 O O . GLY A 1 185 ? 2.367 -17.211 -2.260 1.00 94.06 185 GLY A O 1
ATOM 1367 N N . ARG A 1 186 ? 2.392 -15.569 -3.808 1.00 95.88 186 ARG A N 1
ATOM 1368 C CA . ARG A 1 186 ? 2.191 -14.422 -2.902 1.00 95.88 186 ARG A CA 1
ATOM 1369 C C . ARG A 1 186 ? 0.710 -14.132 -2.710 1.00 95.88 186 ARG A C 1
ATOM 1371 O O . ARG A 1 186 ? -0.032 -14.127 -3.686 1.00 95.88 186 ARG A O 1
ATOM 1378 N N . GLU A 1 187 ? 0.291 -13.868 -1.476 1.00 97.75 187 GLU A N 1
ATOM 1379 C CA . GLU A 1 187 ? -1.071 -13.393 -1.197 1.00 97.75 187 GLU A CA 1
ATOM 1380 C C . GLU A 1 187 ? -1.230 -11.964 -1.704 1.00 97.75 187 GLU A C 1
ATOM 1382 O O . GLU A 1 187 ? -0.377 -11.113 -1.447 1.00 97.75 187 GLU A O 1
ATOM 1387 N N . VAL A 1 188 ? -2.326 -11.684 -2.397 1.00 98.19 188 VAL A N 1
ATOM 1388 C CA . VAL A 1 188 ? -2.633 -10.353 -2.908 1.00 98.19 188 VAL A CA 1
ATOM 1389 C C . VAL A 1 188 ? -4.104 -10.045 -2.658 1.00 98.19 188 VAL A C 1
ATOM 1391 O O . VAL A 1 188 ? -4.989 -10.842 -2.972 1.00 98.19 188 VAL A O 1
ATOM 1394 N N . VAL A 1 189 ? -4.358 -8.858 -2.113 1.00 98.31 189 VAL A N 1
ATOM 1395 C CA . VAL A 1 189 ? -5.695 -8.261 -2.021 1.00 98.31 189 VAL A CA 1
ATOM 1396 C C . VAL A 1 189 ? -5.733 -7.039 -2.924 1.00 98.31 189 VAL A C 1
ATOM 1398 O O . VAL A 1 189 ? -4.808 -6.231 -2.892 1.00 98.31 189 VAL A O 1
ATOM 1401 N N . VAL A 1 190 ? -6.779 -6.924 -3.736 1.00 98.19 190 VAL A N 1
ATOM 1402 C CA . VAL A 1 190 ? -7.017 -5.834 -4.683 1.00 98.19 190 VAL A CA 1
ATOM 1403 C C . VAL A 1 190 ? -8.315 -5.144 -4.307 1.00 98.19 190 VAL A C 1
ATOM 1405 O O . VAL A 1 190 ? -9.365 -5.781 -4.205 1.00 98.19 190 VAL A O 1
ATOM 1408 N N . THR A 1 191 ? -8.248 -3.836 -4.131 1.00 96.81 191 THR A N 1
ATOM 1409 C CA . THR A 1 191 ? -9.373 -2.988 -3.760 1.00 96.81 191 THR A CA 1
ATOM 1410 C C . THR A 1 191 ? -9.585 -1.906 -4.803 1.00 96.81 191 THR A C 1
ATOM 1412 O O . THR A 1 191 ? -8.658 -1.512 -5.518 1.00 96.81 191 THR A O 1
ATOM 1415 N N . GLU A 1 192 ? -10.804 -1.386 -4.872 1.00 93.44 192 GLU A N 1
ATOM 1416 C CA . GLU A 1 192 ? -11.075 -0.213 -5.693 1.00 93.44 192 GLU A CA 1
ATOM 1417 C C . GLU A 1 192 ? -10.242 0.993 -5.237 1.00 93.44 192 GLU A C 1
ATOM 1419 O O . GLU A 1 192 ? -9.831 1.105 -4.075 1.00 93.44 192 GLU A O 1
ATOM 1424 N N . ALA A 1 193 ? -10.013 1.918 -6.163 1.00 89.31 193 ALA A N 1
ATOM 1425 C CA . ALA A 1 193 ? -9.504 3.233 -5.824 1.00 89.31 193 ALA A CA 1
ATOM 1426 C C . ALA A 1 193 ? -10.651 4.103 -5.290 1.00 89.31 193 ALA A C 1
ATOM 1428 O O . ALA A 1 193 ? -11.579 4.431 -6.028 1.00 89.31 193 ALA A O 1
ATOM 1429 N N . LEU A 1 194 ? -10.586 4.484 -4.010 1.00 82.88 194 LEU A N 1
ATOM 1430 C CA . LEU A 1 194 ? -11.498 5.482 -3.442 1.00 82.88 194 LEU A CA 1
ATOM 1431 C C . LEU A 1 194 ? -11.318 6.833 -4.169 1.00 82.88 194 LEU A C 1
ATOM 1433 O O . LEU A 1 194 ? -10.219 7.144 -4.628 1.00 82.88 194 LEU A O 1
ATOM 1437 N N . ALA A 1 195 ? -12.415 7.585 -4.314 1.00 68.38 195 ALA A N 1
ATOM 1438 C CA . ALA A 1 195 ? -12.597 8.702 -5.251 1.00 68.38 195 ALA A CA 1
ATOM 1439 C C . ALA A 1 195 ? -11.433 9.715 -5.364 1.00 68.38 195 ALA A C 1
ATOM 1441 O O . ALA A 1 195 ? -10.767 10.054 -4.389 1.00 68.38 195 ALA A O 1
ATOM 1442 N N . ARG A 1 196 ? -11.262 10.261 -6.579 1.00 57.53 196 ARG A N 1
ATOM 1443 C CA . ARG A 1 196 ? -10.173 11.175 -6.988 1.00 57.53 196 ARG A CA 1
ATOM 1444 C C . ARG A 1 196 ? -10.188 12.544 -6.313 1.00 57.53 196 ARG A C 1
ATOM 1446 O O . ARG A 1 196 ? -9.124 13.114 -6.090 1.00 57.53 196 ARG A O 1
ATOM 1453 N N . ASP A 1 197 ? -11.374 13.047 -5.990 1.00 54.00 197 ASP A N 1
ATOM 1454 C CA . ASP A 1 197 ? -11.552 14.390 -5.422 1.00 54.00 197 ASP A CA 1
ATOM 1455 C C . ASP A 1 197 ? -11.436 14.396 -3.895 1.00 54.00 197 ASP A C 1
ATOM 1457 O O . ASP A 1 197 ? -11.458 15.453 -3.257 1.00 54.00 197 ASP A O 1
ATOM 1461 N N . ALA A 1 198 ? -11.288 13.209 -3.298 1.00 56.44 198 ALA A N 1
ATOM 1462 C CA . ALA A 1 198 ? -11.167 13.064 -1.868 1.00 56.44 198 ALA A CA 1
ATOM 1463 C C . ALA A 1 198 ? -9.799 13.583 -1.415 1.00 56.44 198 ALA A C 1
ATOM 1465 O O . ALA A 1 198 ? -8.734 13.112 -1.826 1.00 56.44 198 ALA A O 1
ATOM 1466 N N . ARG A 1 199 ? -9.812 14.597 -0.551 1.00 60.19 199 ARG A N 1
ATOM 1467 C CA . ARG A 1 199 ? -8.575 15.207 -0.074 1.00 60.19 199 ARG A CA 1
ATOM 1468 C C . ARG A 1 199 ? -8.023 14.348 1.058 1.00 60.19 199 ARG A C 1
ATOM 1470 O O . ARG A 1 199 ? -8.707 14.098 2.050 1.00 60.19 199 ARG A O 1
ATOM 1477 N N . GLN A 1 200 ? -6.754 13.955 0.952 1.00 66.31 200 GLN A N 1
ATOM 1478 C CA . GLN A 1 200 ? -5.990 13.377 2.064 1.00 66.31 200 GLN A CA 1
ATOM 1479 C C . GLN A 1 200 ? -5.663 14.469 3.096 1.00 66.31 200 GLN A C 1
ATOM 1481 O O . GLN A 1 200 ? -4.522 14.922 3.237 1.00 66.31 200 GLN A O 1
ATOM 1486 N N . ARG A 1 201 ? -6.693 14.948 3.793 1.00 67.56 201 ARG A N 1
ATOM 1487 C CA . ARG A 1 201 ? -6.596 15.937 4.866 1.00 67.56 201 ARG A CA 1
ATOM 1488 C C . ARG A 1 201 ? -6.884 15.278 6.200 1.00 67.56 201 ARG A C 1
ATOM 1490 O O . ARG A 1 201 ? -7.608 14.293 6.279 1.00 67.56 201 ARG A O 1
ATOM 1497 N N . GLN A 1 202 ? -6.271 15.825 7.240 1.00 70.06 202 GLN A N 1
ATOM 1498 C CA . GLN A 1 202 ? -6.705 15.529 8.593 1.00 70.06 202 GLN A CA 1
ATOM 1499 C C . GLN A 1 202 ? -7.902 16.440 8.861 1.00 70.06 202 GLN A C 1
ATOM 1501 O O . GLN A 1 202 ? -7.759 17.652 8.669 1.00 70.06 202 GLN A O 1
ATOM 1506 N N . PRO A 1 203 ? -9.073 15.892 9.211 1.00 69.06 203 PRO A N 1
ATOM 1507 C CA . PRO A 1 203 ? -10.221 16.718 9.548 1.00 69.06 203 PRO A CA 1
ATOM 1508 C C . PRO A 1 203 ? -9.882 17.534 10.802 1.00 69.06 203 PRO A C 1
ATOM 1510 O O . PRO A 1 203 ? -9.138 17.072 11.671 1.00 69.06 203 PRO A O 1
ATOM 1513 N N . ALA A 1 204 ? -10.409 18.755 10.892 1.00 74.94 204 ALA A N 1
ATOM 1514 C CA . ALA A 1 204 ? -10.288 19.546 12.117 1.00 74.94 204 ALA A CA 1
ATOM 1515 C C . ALA A 1 204 ? -11.125 18.928 13.251 1.00 74.94 204 ALA A C 1
ATOM 1517 O O . ALA A 1 204 ? -10.707 18.926 14.406 1.00 74.94 204 ALA A O 1
ATOM 1518 N N . ALA A 1 205 ? -12.287 18.368 12.904 1.00 80.88 205 ALA A N 1
ATOM 1519 C CA . ALA A 1 205 ? -13.154 17.649 13.825 1.00 80.88 205 ALA A CA 1
ATOM 1520 C C . ALA A 1 205 ? -12.772 16.165 13.920 1.00 80.88 205 ALA A C 1
ATOM 1522 O O . ALA A 1 205 ? -12.341 15.546 12.946 1.00 80.88 205 ALA A O 1
ATOM 1523 N N . LEU A 1 206 ? -12.980 15.573 15.097 1.00 81.88 206 LEU A N 1
ATOM 1524 C CA . LEU A 1 206 ? -12.834 14.132 15.273 1.00 81.88 206 LEU A CA 1
ATOM 1525 C C . LEU A 1 206 ? -13.930 13.382 14.485 1.00 81.88 206 LEU A C 1
ATOM 1527 O O . LEU A 1 206 ? -15.089 13.803 14.503 1.00 81.88 206 LEU A O 1
ATOM 1531 N N . PRO A 1 207 ? -13.608 12.244 13.844 1.00 86.56 207 PRO A N 1
ATOM 1532 C CA . PRO A 1 207 ? -14.540 11.445 13.043 1.00 86.56 207 PRO A CA 1
ATOM 1533 C C . PRO A 1 207 ? -15.484 10.609 13.923 1.00 86.56 207 PRO A C 1
ATOM 1535 O O . PRO A 1 207 ? -15.478 9.377 13.880 1.00 86.56 207 PRO A O 1
ATOM 1538 N N . ILE A 1 208 ? -16.295 11.267 14.755 1.00 87.50 208 ILE A N 1
ATOM 1539 C CA . ILE A 1 208 ? -17.161 10.599 15.740 1.00 87.50 208 ILE A CA 1
ATOM 1540 C C . ILE A 1 208 ? -18.220 9.732 15.048 1.00 87.50 208 ILE A C 1
ATOM 1542 O O . ILE A 1 208 ? -18.413 8.591 15.459 1.00 87.50 208 ILE A O 1
ATOM 1546 N N . GLY A 1 209 ? -18.869 10.244 13.994 1.00 89.31 209 GLY A N 1
ATOM 1547 C CA . GLY A 1 209 ? -19.878 9.506 13.219 1.00 89.31 209 GLY A CA 1
ATOM 1548 C C . GLY A 1 209 ? -19.331 8.188 12.658 1.00 89.31 209 GLY A C 1
ATOM 1549 O O . GLY A 1 209 ? -19.799 7.135 13.088 1.00 89.31 209 GLY A O 1
ATOM 1550 N N . PRO A 1 210 ? -18.271 8.229 11.827 1.00 89.81 210 PRO A N 1
ATOM 1551 C CA . PRO A 1 210 ? -17.618 7.029 11.302 1.00 89.81 210 PRO A CA 1
ATOM 1552 C C . PRO A 1 210 ? -17.112 6.075 12.386 1.00 89.81 210 PRO A C 1
ATOM 1554 O O . PRO A 1 210 ? -17.260 4.862 12.268 1.00 89.81 210 PRO A O 1
ATOM 1557 N N . THR A 1 211 ? -16.550 6.604 13.479 1.00 89.75 211 THR A N 1
ATOM 1558 C CA . THR A 1 211 ? -16.076 5.775 14.602 1.00 89.75 211 THR A CA 1
ATOM 1559 C C . THR A 1 211 ? -17.224 5.032 15.269 1.00 89.75 211 THR A C 1
ATOM 1561 O O . THR A 1 211 ? -17.122 3.829 15.502 1.00 89.75 211 THR A O 1
ATOM 1564 N N . ARG A 1 212 ? -18.328 5.730 15.553 1.00 88.06 212 ARG A N 1
ATOM 1565 C CA . ARG A 1 212 ? -19.528 5.118 16.122 1.00 88.06 212 ARG A CA 1
ATOM 1566 C C . ARG A 1 212 ? -20.106 4.090 15.159 1.00 88.06 212 ARG A C 1
ATOM 1568 O O . ARG A 1 212 ? -20.443 2.999 15.594 1.00 88.06 212 ARG A O 1
ATOM 1575 N N . GLU A 1 213 ? -20.202 4.417 13.877 1.00 90.75 213 GLU A N 1
ATOM 1576 C CA . GLU A 1 213 ? -20.756 3.515 12.873 1.00 90.75 213 GLU A CA 1
ATOM 1577 C C . GLU A 1 213 ? -19.973 2.197 12.805 1.00 90.75 213 GLU A C 1
ATOM 1579 O O . GLU A 1 213 ? -20.583 1.134 12.875 1.00 90.75 213 GLU A O 1
ATOM 1584 N N . ILE A 1 214 ? -18.634 2.245 12.789 1.00 90.62 214 ILE A N 1
ATOM 1585 C CA . ILE A 1 214 ? -17.791 1.038 12.842 1.00 90.62 214 ILE A CA 1
ATOM 1586 C C . ILE A 1 214 ? -17.981 0.282 14.159 1.00 90.62 214 ILE A C 1
ATOM 1588 O O . ILE A 1 214 ? -18.169 -0.932 14.129 1.00 90.62 214 ILE A O 1
ATOM 1592 N N . ALA A 1 215 ? -17.963 0.967 15.304 1.00 88.69 215 ALA A N 1
ATOM 1593 C CA . ALA A 1 215 ? -18.122 0.325 16.613 1.00 88.69 215 ALA A CA 1
ATOM 1594 C C . ALA A 1 215 ? -19.461 -0.414 16.758 1.00 88.69 215 ALA A C 1
ATOM 1596 O O . ALA A 1 215 ? -19.552 -1.394 17.491 1.00 88.69 215 ALA A O 1
ATOM 1597 N N . MET A 1 216 ? -20.486 0.033 16.030 1.00 86.38 216 MET A N 1
ATOM 1598 C CA . MET A 1 216 ? -21.805 -0.595 15.994 1.00 86.38 216 MET A CA 1
ATOM 1599 C C . MET A 1 216 ? -21.883 -1.795 15.036 1.00 86.38 216 MET A C 1
ATOM 1601 O O . MET A 1 216 ? -22.934 -2.430 14.951 1.00 86.38 216 MET A O 1
ATOM 1605 N N . THR A 1 217 ? -20.797 -2.137 14.334 1.00 86.12 217 THR A N 1
ATOM 1606 C CA . THR A 1 217 ? -20.738 -3.329 13.478 1.00 86.12 217 THR A CA 1
ATOM 1607 C C . THR A 1 217 ? -20.283 -4.567 14.246 1.00 86.12 217 THR A C 1
ATOM 1609 O O . THR A 1 217 ? -19.254 -4.567 14.922 1.00 86.12 217 THR A O 1
ATOM 1612 N N . GLY A 1 218 ? -21.032 -5.661 14.094 1.00 81.25 218 GLY A N 1
ATOM 1613 C CA . GLY A 1 218 ? -20.697 -6.955 14.688 1.00 81.25 218 GLY A CA 1
ATOM 1614 C C . GLY A 1 218 ? -20.946 -7.035 16.197 1.00 81.25 218 GLY A C 1
ATOM 1615 O O . GLY A 1 218 ? -21.872 -6.426 16.729 1.00 81.25 218 GLY A O 1
ATOM 1616 N N . ALA A 1 219 ? -20.146 -7.859 16.880 1.00 84.12 219 ALA A N 1
ATOM 1617 C CA . ALA A 1 219 ? -20.253 -8.056 18.322 1.00 84.12 219 ALA A CA 1
ATOM 1618 C C . ALA A 1 219 ? -19.780 -6.810 19.082 1.00 84.12 219 ALA A C 1
ATOM 1620 O O . ALA A 1 219 ? -18.745 -6.227 18.753 1.00 84.12 219 ALA A O 1
ATOM 1621 N N . ARG A 1 220 ? -20.530 -6.447 20.125 1.00 86.06 220 ARG A N 1
ATOM 1622 C CA . ARG A 1 220 ? -20.243 -5.302 20.987 1.00 86.06 220 ARG A CA 1
ATOM 1623 C C . ARG A 1 220 ? -20.333 -5.683 22.455 1.00 86.06 220 ARG A C 1
ATOM 1625 O O . ARG A 1 220 ? -21.171 -6.503 22.833 1.00 86.06 220 ARG A O 1
ATOM 1632 N N . THR A 1 221 ? -19.536 -5.001 23.259 1.00 86.94 221 THR A N 1
ATOM 1633 C CA . THR A 1 221 ? -19.629 -5.022 24.712 1.00 86.94 221 THR A CA 1
ATOM 1634 C C . THR A 1 221 ? -19.683 -3.587 25.200 1.00 86.94 221 THR A C 1
ATOM 1636 O O . THR A 1 221 ? -18.731 -2.826 25.040 1.00 86.94 221 THR A O 1
ATOM 1639 N N . ASP A 1 222 ? -20.796 -3.215 25.815 1.00 87.38 222 ASP A N 1
ATOM 1640 C CA . ASP A 1 222 ? -20.910 -1.909 26.445 1.00 87.38 222 ASP A CA 1
ATOM 1641 C C . ASP A 1 222 ? -20.300 -2.018 27.840 1.00 87.38 222 ASP A C 1
ATOM 1643 O O . ASP A 1 222 ? -20.825 -2.766 28.665 1.00 87.38 222 ASP A O 1
ATOM 1647 N N . LEU A 1 223 ? -19.220 -1.288 28.118 1.00 84.69 223 LEU A N 1
ATOM 1648 C CA . LEU A 1 223 ? -18.575 -1.256 29.438 1.00 84.69 223 LEU A CA 1
ATOM 1649 C C . LEU A 1 223 ? -18.589 0.161 30.014 1.00 84.69 223 LEU A C 1
ATOM 1651 O O . LEU A 1 223 ? -18.425 1.115 29.247 1.00 84.69 223 LEU A O 1
ATOM 1655 N N . PRO A 1 224 ? -18.757 0.334 31.339 1.00 84.62 224 PRO A N 1
ATOM 1656 C CA . PRO A 1 224 ? -18.454 1.599 31.998 1.00 84.62 224 PRO A CA 1
ATOM 1657 C C . PRO A 1 224 ? -17.047 2.055 31.617 1.00 84.62 224 PRO A C 1
ATOM 1659 O O . PRO A 1 224 ? -16.113 1.257 31.596 1.00 84.62 224 PRO A O 1
ATOM 1662 N N . VAL A 1 225 ? -16.876 3.339 31.313 1.00 79.44 225 VAL A N 1
ATOM 1663 C CA . VAL A 1 225 ? -15.595 3.869 30.822 1.00 79.44 225 VAL A CA 1
ATOM 1664 C C . VAL A 1 225 ? -14.431 3.568 31.776 1.00 79.44 225 VAL A C 1
ATOM 1666 O O . VAL A 1 225 ? -13.328 3.258 31.320 1.00 79.44 225 VAL A O 1
ATOM 1669 N N . GLY A 1 226 ? -14.687 3.604 33.088 1.00 75.81 226 GLY A N 1
ATOM 1670 C CA . GLY A 1 226 ? -13.706 3.271 34.123 1.00 75.81 226 GLY A CA 1
ATOM 1671 C C . GLY A 1 226 ? -13.231 1.812 34.116 1.00 75.81 226 GLY A C 1
ATOM 1672 O O . GLY A 1 226 ? -12.144 1.544 34.616 1.00 75.81 226 GLY A O 1
ATOM 1673 N N . GLU A 1 227 ? -13.997 0.898 33.516 1.00 77.56 227 GLU A N 1
ATOM 1674 C CA . GLU A 1 227 ? -13.660 -0.527 33.364 1.00 77.56 227 GLU A CA 1
ATOM 1675 C C . GLU A 1 227 ? -12.966 -0.832 32.025 1.00 77.56 227 GLU A C 1
ATOM 1677 O O . GLU A 1 227 ? -12.579 -1.969 31.758 1.00 77.56 227 GLU A O 1
ATOM 1682 N N . THR A 1 228 ? -12.798 0.167 31.154 1.00 76.44 228 THR A N 1
ATOM 1683 C CA . THR A 1 228 ? -12.120 -0.019 29.866 1.00 76.44 228 THR A CA 1
ATOM 1684 C C . THR A 1 228 ? -10.605 0.102 30.013 1.00 76.44 228 THR A C 1
ATOM 1686 O O . THR A 1 228 ? -10.100 0.988 30.705 1.00 76.44 228 THR A O 1
ATOM 1689 N N . THR A 1 229 ? -9.853 -0.715 29.273 1.00 75.25 229 THR A N 1
ATOM 1690 C CA . THR A 1 229 ? -8.388 -0.574 29.175 1.00 75.25 229 THR A CA 1
ATOM 1691 C C . THR A 1 229 ? -7.966 0.713 28.462 1.00 75.25 229 THR A C 1
ATOM 1693 O O . THR A 1 229 ? -6.828 1.144 28.604 1.00 75.25 229 THR A O 1
ATOM 1696 N N . ALA A 1 230 ? -8.878 1.384 27.746 1.00 67.69 230 ALA A N 1
ATOM 1697 C CA . ALA A 1 230 ? -8.607 2.655 27.071 1.00 67.69 230 ALA A CA 1
ATOM 1698 C C . ALA A 1 230 ? -8.258 3.796 28.046 1.00 67.69 230 ALA A C 1
ATOM 1700 O O . ALA A 1 230 ? -7.521 4.706 27.677 1.00 67.69 230 ALA A O 1
ATOM 1701 N N . LEU A 1 231 ? -8.771 3.737 29.281 1.00 68.06 231 LEU A N 1
ATOM 1702 C CA . LEU A 1 231 ? -8.347 4.588 30.400 1.00 68.06 231 LEU A CA 1
ATOM 1703 C C . LEU A 1 231 ? -7.551 3.803 31.452 1.00 68.06 231 LEU A C 1
ATOM 1705 O O . LEU A 1 231 ? -7.379 4.277 32.579 1.00 68.06 231 LEU A O 1
ATOM 1709 N N . GLY A 1 232 ? -7.127 2.582 31.130 1.00 65.44 232 GLY A N 1
ATOM 1710 C CA . GLY A 1 232 ? -6.206 1.817 31.953 1.00 65.44 232 GLY A CA 1
ATOM 1711 C C . GLY A 1 232 ? -4.868 2.544 32.007 1.00 65.44 232 GLY A C 1
ATOM 1712 O O . GLY A 1 232 ? -4.386 3.049 30.996 1.00 65.44 232 GLY A O 1
ATOM 1713 N N . LEU A 1 233 ? -4.258 2.603 33.188 1.00 66.06 233 LEU A N 1
ATOM 1714 C CA . LEU A 1 233 ? -2.895 3.117 33.350 1.00 66.06 233 LEU A CA 1
ATOM 1715 C C . LEU A 1 233 ? -1.859 2.023 33.016 1.00 66.06 233 LEU A C 1
ATOM 1717 O O . LEU A 1 233 ? -0.760 2.010 33.569 1.00 66.06 233 LEU A O 1
ATOM 1721 N N . ASP A 1 234 ? -2.224 1.053 32.173 1.00 64.62 234 ASP A N 1
ATOM 1722 C CA . ASP A 1 234 ? -1.387 -0.102 31.870 1.00 64.62 234 ASP A CA 1
ATOM 1723 C C . ASP A 1 234 ? -0.090 0.386 31.213 1.00 64.62 234 ASP A C 1
ATOM 1725 O O . ASP A 1 234 ? -0.100 1.058 30.179 1.00 64.62 234 ASP A O 1
ATOM 1729 N N . GLY A 1 235 ? 1.045 0.090 31.849 1.00 63.97 235 GLY A N 1
ATOM 1730 C CA . GLY A 1 235 ? 2.347 0.603 31.426 1.00 63.97 235 GLY A CA 1
ATOM 1731 C C . GLY A 1 235 ? 2.686 2.008 31.934 1.00 63.97 235 GLY A C 1
ATOM 1732 O O . GLY A 1 235 ? 3.565 2.645 31.357 1.00 63.97 235 GLY A O 1
ATOM 1733 N N . ALA A 1 236 ? 2.059 2.490 33.016 1.00 67.19 236 ALA A N 1
ATOM 1734 C CA . ALA A 1 236 ? 2.403 3.775 33.636 1.00 67.19 236 ALA A CA 1
ATOM 1735 C C . ALA A 1 236 ? 3.878 3.897 34.066 1.00 67.19 236 ALA A C 1
ATOM 1737 O O . ALA A 1 236 ? 4.425 4.998 34.125 1.00 67.19 236 ALA A O 1
ATOM 1738 N N . ASP A 1 237 ? 4.559 2.766 34.261 1.00 73.44 237 ASP A N 1
ATOM 1739 C CA . ASP A 1 237 ? 6.018 2.669 34.430 1.00 73.44 237 ASP A CA 1
ATOM 1740 C C . ASP A 1 237 ? 6.808 3.282 33.275 1.00 73.44 237 ASP A C 1
ATOM 1742 O O . ASP A 1 237 ? 7.857 3.887 33.498 1.00 73.44 237 ASP A O 1
ATOM 1746 N N . ALA A 1 238 ? 6.265 3.242 32.061 1.00 77.88 238 ALA A N 1
ATOM 1747 C CA . ALA A 1 238 ? 6.874 3.840 30.881 1.00 77.88 238 ALA A CA 1
ATOM 1748 C C . ALA A 1 238 ? 6.627 5.355 30.751 1.00 77.88 238 ALA A C 1
ATOM 1750 O O . ALA A 1 238 ? 7.174 5.980 29.844 1.00 77.88 238 ALA A O 1
ATOM 1751 N N . TRP A 1 239 ? 5.811 5.967 31.617 1.00 80.38 239 TRP A N 1
ATOM 1752 C CA . TRP A 1 239 ? 5.450 7.388 31.499 1.00 80.38 239 TRP A CA 1
ATOM 1753 C C . TRP A 1 239 ? 6.502 8.333 32.085 1.00 80.38 239 TRP A C 1
ATOM 1755 O O . TRP A 1 239 ? 6.473 9.539 31.825 1.00 80.38 239 TRP A O 1
ATOM 1765 N N . GLY A 1 240 ? 7.455 7.788 32.845 1.00 86.19 240 GLY A N 1
ATOM 1766 C CA . GLY A 1 240 ? 8.559 8.545 33.421 1.00 86.19 240 GLY A CA 1
ATOM 1767 C C . GLY A 1 240 ? 8.063 9.711 34.277 1.00 86.19 240 GLY A C 1
ATOM 1768 O O . GLY A 1 240 ? 7.217 9.539 35.153 1.00 86.19 240 GLY A O 1
ATOM 1769 N N . THR A 1 241 ? 8.582 10.908 34.009 1.00 91.50 241 THR A N 1
ATOM 1770 C CA . THR A 1 241 ? 8.281 12.118 34.790 1.00 91.50 241 THR A CA 1
ATOM 1771 C C . THR A 1 241 ? 6.846 12.616 34.643 1.00 91.50 241 THR A C 1
ATOM 1773 O O . THR A 1 241 ? 6.415 13.381 35.489 1.00 91.50 241 THR A O 1
ATOM 1776 N N . TRP A 1 242 ? 6.111 12.195 33.606 1.00 87.06 242 TRP A N 1
ATOM 1777 C CA . TRP A 1 242 ? 4.729 12.629 33.345 1.00 87.06 242 TRP A CA 1
ATOM 1778 C C . TRP A 1 242 ? 3.679 11.837 34.119 1.00 87.06 242 TRP A C 1
ATOM 1780 O O . TRP A 1 242 ? 2.478 12.077 33.972 1.00 87.06 242 TRP A O 1
ATOM 1790 N N . ARG A 1 243 ? 4.107 10.823 34.877 1.00 86.56 243 ARG A N 1
ATOM 1791 C CA . ARG A 1 243 ? 3.188 9.916 35.554 1.00 86.56 243 ARG A CA 1
ATOM 1792 C C . ARG A 1 243 ? 2.194 10.653 36.464 1.00 86.56 243 ARG A C 1
ATOM 1794 O O . ARG A 1 243 ? 1.004 10.408 36.276 1.00 86.56 243 ARG A O 1
ATOM 1801 N N . PRO A 1 244 ? 2.605 11.532 37.400 1.00 87.06 244 PRO A N 1
ATOM 1802 C CA . PRO A 1 244 ? 1.660 12.167 38.322 1.00 87.06 244 PRO A CA 1
ATOM 1803 C C . PRO A 1 244 ? 0.586 12.991 37.596 1.00 87.06 244 PRO A C 1
ATOM 1805 O O . PRO A 1 244 ? -0.592 12.974 37.967 1.00 87.06 244 PRO A O 1
ATOM 1808 N N . GLU A 1 245 ? 0.969 13.687 36.525 1.00 88.62 245 GLU A N 1
ATOM 1809 C CA . GLU A 1 245 ? 0.062 14.480 35.700 1.00 88.62 245 GLU A CA 1
ATOM 1810 C C . GLU A 1 245 ? -0.917 13.592 34.927 1.00 88.62 245 GLU A C 1
ATOM 1812 O O . GLU A 1 245 ? -2.112 13.891 34.885 1.00 88.62 245 GLU A O 1
ATOM 1817 N N . LEU A 1 246 ? -0.439 12.491 34.339 1.00 85.38 246 LEU A N 1
ATOM 1818 C CA . LEU A 1 246 ? -1.272 11.545 33.592 1.00 85.38 246 LEU A CA 1
ATOM 1819 C C . LEU A 1 246 ? -2.221 10.760 34.505 1.00 85.38 246 LEU A C 1
ATOM 1821 O O . LEU A 1 246 ? -3.374 10.535 34.135 1.00 85.38 246 LEU A O 1
ATOM 1825 N N . GLU A 1 247 ? -1.784 10.397 35.710 1.00 85.25 247 GLU A N 1
ATOM 1826 C CA . GLU A 1 247 ? -2.633 9.801 36.747 1.00 85.25 247 GLU A CA 1
ATOM 1827 C C . GLU A 1 247 ? -3.729 10.778 37.178 1.00 85.25 247 GLU A C 1
ATOM 1829 O O . GLU A 1 247 ? -4.910 10.423 37.191 1.00 85.25 247 GLU A O 1
ATOM 1834 N N . THR A 1 248 ? -3.366 12.040 37.430 1.00 88.12 248 THR A N 1
ATOM 1835 C CA . THR A 1 248 ? -4.323 13.105 37.762 1.00 88.12 248 THR A CA 1
ATOM 1836 C C . THR A 1 248 ? -5.326 13.327 36.632 1.00 88.12 248 THR A C 1
ATOM 1838 O O . THR A 1 248 ? -6.530 13.425 36.876 1.00 88.12 248 THR A O 1
ATOM 1841 N N . LEU A 1 249 ? -4.853 13.394 35.385 1.00 86.62 249 LEU A N 1
ATOM 1842 C CA . LEU A 1 249 ? -5.704 13.562 34.211 1.00 86.62 249 LEU A CA 1
ATOM 1843 C C . LEU A 1 249 ? -6.657 12.376 34.051 1.00 86.62 249 LEU A C 1
ATOM 1845 O O . LEU A 1 249 ? -7.850 12.580 33.841 1.00 86.62 249 LEU A O 1
ATOM 1849 N N . THR A 1 250 ? -6.155 11.151 34.203 1.00 83.00 250 THR A N 1
ATOM 1850 C CA . THR A 1 250 ? -6.970 9.937 34.103 1.00 83.00 250 THR A CA 1
ATOM 1851 C C . THR A 1 250 ? -8.015 9.883 35.207 1.00 83.00 250 THR A C 1
ATOM 1853 O O . THR A 1 250 ? -9.173 9.579 34.930 1.00 83.00 250 THR A O 1
ATOM 1856 N N . HIS A 1 251 ? -7.653 10.234 36.444 1.00 83.31 251 HIS A N 1
ATOM 1857 C CA . HIS A 1 251 ? -8.607 10.317 37.545 1.00 83.31 251 HIS A CA 1
ATOM 1858 C C . HIS A 1 251 ? -9.699 11.356 37.259 1.00 83.31 251 HIS A C 1
ATOM 1860 O O . HIS A 1 251 ? -10.883 11.039 37.342 1.00 83.31 251 HIS A O 1
ATOM 1866 N N . ARG A 1 252 ? -9.326 12.569 36.824 1.00 86.25 252 ARG A N 1
ATOM 1867 C CA . ARG A 1 252 ? -10.290 13.615 36.437 1.00 86.25 252 ARG A CA 1
ATOM 1868 C C . ARG A 1 252 ? -11.205 13.168 35.300 1.00 86.25 252 ARG A C 1
ATOM 1870 O O . ARG A 1 252 ? -12.404 13.425 35.362 1.00 86.25 252 ARG A O 1
ATOM 1877 N N . LEU A 1 253 ? -10.663 12.491 34.288 1.00 83.06 253 LEU A N 1
ATOM 1878 C CA . LEU A 1 253 ? -11.440 11.937 33.179 1.00 83.06 253 LEU A CA 1
ATOM 1879 C C . LEU A 1 253 ? -12.429 10.879 33.670 1.00 83.06 253 LEU A C 1
ATOM 1881 O O . LEU A 1 253 ? -13.601 10.950 33.320 1.00 83.06 253 LEU A O 1
ATOM 1885 N N . ARG A 1 254 ? -11.994 9.944 34.522 1.00 79.81 254 ARG A N 1
ATOM 1886 C CA . ARG A 1 254 ? -12.874 8.924 35.114 1.00 79.81 254 ARG A CA 1
ATOM 1887 C C . ARG A 1 254 ? -14.008 9.561 35.914 1.00 79.81 254 ARG A C 1
ATOM 1889 O O . ARG A 1 254 ? -15.161 9.210 35.693 1.00 79.81 254 ARG A O 1
ATOM 1896 N N . THR A 1 255 ? -13.707 10.546 36.758 1.00 82.44 255 THR A N 1
ATOM 1897 C CA . THR A 1 255 ? -14.718 11.269 37.545 1.00 82.44 255 THR A CA 1
ATOM 1898 C C . THR A 1 255 ? -15.694 12.043 36.658 1.00 82.44 255 THR A C 1
ATOM 1900 O O . THR A 1 255 ? -16.899 11.989 36.879 1.00 82.44 255 THR A O 1
ATOM 1903 N N . ALA A 1 256 ? -15.200 12.741 35.632 1.00 84.50 256 ALA A N 1
ATOM 1904 C CA . ALA A 1 256 ? -16.045 13.520 34.727 1.00 84.50 256 ALA A CA 1
ATOM 1905 C C . ALA A 1 256 ? -16.946 12.641 33.844 1.00 84.50 256 ALA A C 1
ATOM 1907 O O . ALA A 1 256 ? -18.048 13.048 33.473 1.00 84.50 256 ALA A O 1
ATOM 1908 N N . ILE A 1 257 ? -16.472 11.450 33.475 1.00 82.69 257 ILE A N 1
ATOM 1909 C CA . ILE A 1 257 ? -17.214 10.514 32.632 1.00 82.69 257 ILE A CA 1
ATOM 1910 C C . ILE A 1 257 ? -18.203 9.680 33.465 1.00 82.69 257 ILE A C 1
ATOM 1912 O O . ILE A 1 257 ? -19.297 9.395 32.974 1.00 82.69 257 ILE A O 1
ATOM 1916 N N . GLY A 1 258 ? -17.860 9.336 34.711 1.00 79.38 258 GLY A N 1
ATOM 1917 C CA . GLY A 1 258 ? -18.693 8.535 35.612 1.00 79.38 258 GLY A CA 1
ATOM 1918 C C . GLY A 1 258 ? -19.007 7.146 35.043 1.00 79.38 258 GLY A C 1
ATOM 1919 O O . GLY A 1 258 ? -18.180 6.544 34.358 1.00 79.38 258 GLY A O 1
ATOM 1920 N N . ASP A 1 259 ? -20.239 6.677 35.255 1.00 82.75 259 ASP A N 1
ATOM 1921 C CA . ASP A 1 259 ? -20.719 5.354 34.812 1.00 82.75 259 ASP A CA 1
ATOM 1922 C C . ASP A 1 259 ? -21.188 5.319 33.349 1.00 82.75 259 ASP A C 1
ATOM 1924 O O . ASP A 1 259 ? -21.883 4.393 32.915 1.00 82.75 259 ASP A O 1
ATOM 1928 N N . ARG A 1 260 ? -20.836 6.340 32.554 1.00 86.31 260 ARG A N 1
ATOM 1929 C CA . ARG A 1 260 ? -21.146 6.334 31.122 1.00 86.31 260 ARG A CA 1
ATOM 1930 C C . ARG A 1 260 ? -20.545 5.083 30.493 1.00 86.31 260 ARG A C 1
ATOM 1932 O O . ARG A 1 260 ? -19.380 4.754 30.710 1.00 86.31 260 ARG A O 1
ATOM 1939 N N . ARG A 1 261 ? -21.350 4.396 29.690 1.00 85.31 261 ARG A N 1
ATOM 1940 C CA . ARG A 1 261 ? -20.930 3.179 29.000 1.00 85.31 261 ARG A CA 1
ATOM 1941 C C . ARG A 1 261 ? -20.392 3.524 27.617 1.00 85.31 261 ARG A C 1
ATOM 1943 O O . ARG A 1 261 ? -21.015 4.295 26.885 1.00 85.31 261 ARG A O 1
ATOM 1950 N N . LEU A 1 262 ? -19.242 2.958 27.268 1.00 82.19 262 LEU A N 1
ATOM 1951 C CA . LEU A 1 262 ? -18.678 3.017 25.925 1.00 82.19 262 LEU A CA 1
ATOM 1952 C C . LEU A 1 262 ? -19.049 1.743 25.163 1.00 82.19 262 LEU A C 1
ATOM 1954 O O . LEU A 1 262 ? -18.794 0.654 25.680 1.00 82.19 262 LEU A O 1
ATOM 1958 N N . PRO A 1 263 ? -19.599 1.860 23.942 1.00 82.81 263 PRO A N 1
ATOM 1959 C CA . PRO A 1 263 ? -19.763 0.711 23.069 1.00 82.81 263 PRO A CA 1
ATOM 1960 C C . PRO A 1 263 ? -18.387 0.284 22.555 1.00 82.81 263 PRO A C 1
ATOM 1962 O O . PRO A 1 263 ? -17.785 0.964 21.721 1.00 82.81 263 PRO A O 1
ATOM 1965 N N . LEU A 1 264 ? -17.867 -0.826 23.076 1.00 84.50 264 LEU A N 1
ATOM 1966 C CA . LEU A 1 264 ? -16.628 -1.426 22.594 1.00 84.50 264 LEU A CA 1
ATOM 1967 C C . LEU A 1 264 ? -16.977 -2.468 21.537 1.00 84.50 264 LEU A C 1
ATOM 1969 O O . LEU A 1 264 ? -17.613 -3.476 21.834 1.00 84.50 264 LEU A O 1
ATOM 1973 N N . GLY A 1 265 ? -16.563 -2.219 20.302 1.00 87.06 265 GLY A N 1
ATOM 1974 C CA . GLY A 1 265 ? -16.832 -3.101 19.172 1.00 87.06 265 GLY A CA 1
ATOM 1975 C C . GLY A 1 265 ? -15.692 -3.073 18.167 1.00 87.06 265 GLY A C 1
ATOM 1976 O O . GLY A 1 265 ? -14.526 -2.880 18.529 1.00 87.06 265 GLY A O 1
ATOM 1977 N N . ALA A 1 266 ? -16.023 -3.257 16.890 1.00 89.31 266 ALA A N 1
ATOM 1978 C CA . ALA A 1 266 ? -15.040 -3.127 15.827 1.00 89.31 266 ALA A CA 1
ATOM 1979 C C . ALA A 1 266 ? -14.388 -1.732 15.843 1.00 89.31 266 ALA A C 1
ATOM 1981 O O . ALA A 1 266 ? -14.991 -0.730 16.225 1.00 89.31 266 ALA A O 1
ATOM 1982 N N . SER A 1 267 ? -13.131 -1.665 15.413 1.00 88.19 267 SER A N 1
ATOM 1983 C CA . SER A 1 267 ? -12.378 -0.417 15.354 1.00 88.19 267 SER A CA 1
ATOM 1984 C C . SER A 1 267 ? -11.542 -0.361 14.086 1.00 88.19 267 SER A C 1
ATOM 1986 O O . SER A 1 267 ? -10.976 -1.366 13.655 1.00 88.19 267 SER A O 1
ATOM 1988 N N . HIS A 1 268 ? -11.454 0.835 13.508 1.00 86.94 268 HIS A N 1
ATOM 1989 C CA . HIS A 1 268 ? -10.528 1.138 12.420 1.00 86.94 268 HIS A CA 1
ATOM 1990 C C . HIS A 1 268 ? -9.087 1.327 12.927 1.00 86.94 268 HIS A C 1
ATOM 1992 O O . HIS A 1 268 ? -8.130 1.091 12.193 1.00 86.94 268 HIS A O 1
ATOM 1998 N N . GLY A 1 269 ? -8.926 1.746 14.188 1.00 84.19 269 GLY A N 1
ATOM 1999 C CA . GLY A 1 269 ? -7.653 2.191 14.749 1.00 84.19 269 GLY A CA 1
ATOM 2000 C C . GLY A 1 269 ? -7.488 3.703 14.619 1.00 84.19 269 GLY A C 1
ATOM 2001 O O . GLY A 1 269 ? -8.044 4.455 15.416 1.00 84.19 269 GLY A O 1
ATOM 2002 N N . ASP A 1 270 ? -6.722 4.156 13.628 1.00 84.38 270 ASP A N 1
ATOM 2003 C CA . ASP A 1 270 ? -6.427 5.576 13.426 1.00 84.38 270 ASP A CA 1
ATOM 2004 C C . ASP A 1 270 ? -7.166 6.162 12.218 1.00 84.38 270 ASP A C 1
ATOM 2006 O O . ASP A 1 270 ? -7.447 5.468 11.244 1.00 84.38 270 ASP A O 1
ATOM 2010 N N . TRP A 1 271 ? -7.441 7.463 12.269 1.00 85.44 271 TRP A N 1
ATOM 2011 C CA . TRP A 1 271 ? -8.073 8.201 11.175 1.00 85.44 271 TRP A CA 1
ATOM 2012 C C . TRP A 1 271 ? -7.085 9.158 10.494 1.00 85.44 271 TRP A C 1
ATOM 2014 O O . TRP A 1 271 ? -7.372 10.330 10.228 1.00 85.44 271 TRP A O 1
ATOM 2024 N N . THR A 1 272 ? -5.860 8.682 10.272 1.00 82.00 272 THR A N 1
ATOM 2025 C CA . THR A 1 272 ? -4.810 9.505 9.671 1.00 82.00 272 THR A CA 1
ATOM 2026 C C . THR A 1 272 ? -4.981 9.630 8.155 1.00 82.00 272 THR A C 1
ATOM 2028 O O . THR A 1 272 ? -5.466 8.708 7.498 1.00 82.00 272 THR A O 1
ATOM 2031 N N . PRO A 1 273 ? -4.513 10.725 7.528 1.00 75.31 273 PRO A N 1
ATOM 2032 C CA . PRO A 1 273 ? -4.840 11.006 6.125 1.00 75.31 273 PRO A CA 1
ATOM 2033 C C . PRO A 1 273 ? -4.182 10.081 5.089 1.00 75.31 273 PRO A C 1
ATOM 2035 O O . PRO A 1 273 ? -4.376 10.278 3.896 1.00 75.31 273 PRO A O 1
ATOM 2038 N N . TRP A 1 274 ? -3.339 9.137 5.512 1.00 73.75 274 TRP A N 1
ATOM 2039 C CA . TRP A 1 274 ? -2.785 8.099 4.634 1.00 73.75 274 TRP A CA 1
ATOM 2040 C C . TRP A 1 274 ? -3.571 6.783 4.697 1.00 73.75 274 TRP A C 1
ATOM 2042 O O . TRP A 1 274 ? -3.355 5.923 3.849 1.00 73.75 274 TRP A O 1
ATOM 2052 N N . ASN A 1 275 ? -4.479 6.633 5.666 1.00 80.56 275 ASN A N 1
ATOM 2053 C CA . ASN A 1 275 ? -5.372 5.481 5.795 1.00 80.56 275 ASN A CA 1
ATOM 2054 C C . ASN A 1 275 ? -6.784 5.763 5.256 1.00 80.56 275 ASN A C 1
ATOM 2056 O O . ASN A 1 275 ? -7.581 4.843 5.112 1.00 80.56 275 ASN A O 1
ATOM 2060 N N . MET A 1 276 ? -7.092 7.019 4.932 1.00 82.06 276 MET A N 1
ATOM 2061 C CA . MET A 1 276 ? -8.420 7.456 4.504 1.00 82.06 276 MET A CA 1
ATOM 2062 C C . MET A 1 276 ? -8.359 8.740 3.682 1.00 82.06 276 MET A C 1
ATOM 2064 O O . MET A 1 276 ? -7.369 9.474 3.704 1.00 82.06 276 MET A O 1
ATOM 2068 N N . ALA A 1 277 ? -9.461 9.032 3.004 1.00 80.56 277 ALA A N 1
ATOM 2069 C CA . ALA A 1 277 ? -9.671 10.283 2.301 1.00 80.56 277 ALA A CA 1
ATOM 2070 C C . ALA A 1 277 ? -11.048 10.854 2.654 1.00 80.56 277 ALA A C 1
ATOM 2072 O O . ALA A 1 277 ? -11.947 10.113 3.049 1.00 80.56 277 ALA A O 1
ATOM 2073 N N . TRP A 1 278 ? -11.191 12.169 2.511 1.00 78.62 278 TRP A N 1
ATOM 2074 C CA . TRP A 1 278 ? -12.409 12.898 2.856 1.00 78.62 278 TRP A CA 1
ATOM 2075 C C . TRP A 1 278 ? -13.062 13.477 1.610 1.00 78.62 278 TRP A C 1
ATOM 2077 O O . TRP A 1 278 ? -12.396 14.168 0.835 1.00 78.62 278 TRP A O 1
ATOM 2087 N N . SER A 1 279 ? -14.355 13.213 1.446 1.00 73.25 279 SER A N 1
ATOM 2088 C CA . SER A 1 279 ? -15.217 13.818 0.431 1.00 73.25 279 SER A CA 1
ATOM 2089 C C . SER A 1 279 ? -16.413 14.467 1.122 1.00 73.25 279 SER A C 1
ATOM 2091 O O . SER A 1 279 ? -17.092 13.790 1.892 1.00 73.25 279 SER A O 1
ATOM 2093 N N . GLY A 1 280 ? -16.662 15.743 0.835 1.00 65.06 280 GLY A N 1
ATOM 2094 C CA . GLY A 1 280 ? -17.613 16.580 1.572 1.00 65.06 280 GLY A CA 1
ATOM 2095 C C . GLY A 1 280 ? -16.906 17.711 2.323 1.00 65.06 280 GLY A C 1
ATOM 2096 O O . GLY A 1 280 ? -15.674 17.806 2.268 1.00 65.06 280 GLY A O 1
ATOM 2097 N N . ASP A 1 281 ? -17.701 18.564 2.968 1.00 48.31 281 ASP A N 1
ATOM 2098 C CA . ASP A 1 281 ? -17.225 19.615 3.878 1.00 48.31 281 ASP A CA 1
ATOM 2099 C C . ASP A 1 281 ? -16.858 19.056 5.262 1.00 48.31 281 ASP A C 1
ATOM 2101 O O . ASP A 1 281 ? -17.570 18.145 5.749 1.00 48.31 281 ASP A O 1
#

pLDDT: mean 86.49, std 9.37, range [47.91, 98.31]

Secondary structure (DSSP, 8-state):
-PBPPPHHHHHHHHHTT--GGGEEEESS--SSEEEEEEE-SSSEEEEEESSGGGHHHHHHS--SSHHHHHHHHHHHHHHHTTHHHHS---EEEE--HHHHHHHHHTTPPTT-EEEEE-PSS-TT--PEEEEE-TTS-EEEEEEEE-SHHHHHHHHHHHHHHHHTTT---SS--PPPEEEEEEETTEEEEEEE---TT-B----SS--HHHHHHHHTSS--EEEEGGGSGGG--TTGGGGGGGHHHHHHHHHHHHHHHTTPEEEE--------TTT--B---

Sequence (281 aa):
MSRAVPPPLADLLTELGLDPATAGLGRRAGSGAGYLCLPSVDQPQLLVPLAPAGSDLVLERRSRTLPARAAKQLVAAGLRVHVLDRLPVRRLTLADPALTDLVAWLGGRPGDRLGVLVGPPRANRKPVLRLLAGNGTTTAFAKLGATPVAADLVRREAAALARIADNGWTTLRAPRLLKAGRWRGREVVVTEALARDARQRQPAALPIGPTREIAMTGARTDLPVGETTALGLDGADAWGTWRPELETLTHRLRTAIGDRRLPLGASHGDWTPWNMAWSGD